Protein 2WCZ (pdb70)

Structure (mmCIF, N/CA/C/O backbone):
data_2WCZ
#
_entry.id   2WCZ
#
_cell.length_a   37.560
_cell.length_b   37.560
_cell.length_c   272.510
_cell.angle_alpha   90.00
_cell.angle_beta   90.00
_cell.angle_gamma   120.00
#
_symmetry.space_group_name_H-M   'P 32 2 1'
#
loop_
_entity.id
_entity.type
_entity.pdbx_description
1 polymer 'HOLLIDAY JUNCTION RESOLVASE'
2 non-polymer 'CHLORIDE ION'
3 water water
#
loop_
_atom_site.group_PDB
_atom_site.id
_atom_site.type_symbol
_atom_site.label_atom_id
_atom_site.label_alt_id
_atom_site.label_comp_id
_atom_site.label_asym_id
_atom_site.label_entity_id
_atom_site.label_seq_id
_atom_site.pdbx_PDB_ins_code
_atom_site.Cartn_x
_atom_site.Cartn_y
_atom_site.Cartn_z
_atom_site.occupancy
_atom_site.B_iso_or_equiv
_atom_site.auth_seq_id
_atom_site.auth_comp_id
_atom_site.auth_asym_id
_atom_site.auth_atom_id
_atom_site.pdbx_PDB_model_num
ATOM 1 N N . THR A 1 9 ? 6.063 -0.690 31.318 1.00 90.92 6 THR A N 1
ATOM 2 C CA . THR A 1 9 ? 6.445 -0.327 29.959 1.00 99.29 6 THR A CA 1
ATOM 3 C C . THR A 1 9 ? 5.251 0.235 29.189 1.00 90.97 6 THR A C 1
ATOM 4 O O . THR A 1 9 ? 5.417 1.064 28.294 1.00 80.78 6 THR A O 1
ATOM 8 N N . ARG A 1 10 ? 4.051 -0.225 29.532 1.00 69.27 7 ARG A N 1
ATOM 9 C CA . ARG A 1 10 ? 2.830 0.425 29.071 1.00 86.47 7 ARG A CA 1
ATOM 10 C C . ARG A 1 10 ? 2.885 1.890 29.470 1.00 77.67 7 ARG A C 1
ATOM 11 O O . ARG A 1 10 ? 2.546 2.781 28.693 1.00 56.68 7 ARG A O 1
ATOM 19 N N . PHE A 1 11 ? 3.328 2.131 30.697 1.00 83.68 8 PHE A N 1
ATOM 20 C CA . PHE A 1 11 ? 3.333 3.473 31.253 1.00 84.13 8 PHE A CA 1
ATOM 21 C C . PHE A 1 11 ? 4.402 4.360 30.622 1.00 59.22 8 PHE A C 1
ATOM 22 O O . PHE A 1 11 ? 4.183 5.551 30.439 1.00 40.48 8 PHE A O 1
ATOM 30 N N . GLU A 1 12 ? 5.551 3.788 30.278 1.00 52.92 9 GLU A N 1
ATOM 31 C CA . GLU A 1 12 ? 6.561 4.540 29.540 1.00 40.51 9 GLU A CA 1
ATOM 32 C C . GLU A 1 12 ? 5.984 5.042 28.210 1.00 49.24 9 GLU A C 1
ATOM 33 O O . GLU A 1 12 ? 6.285 6.148 27.776 1.00 38.57 9 GLU A O 1
ATOM 39 N N . ARG A 1 13 ? 5.141 4.238 27.568 1.00 48.96 10 ARG A N 1
ATOM 40 C CA . ARG A 1 13 ? 4.548 4.644 26.296 1.00 64.66 10 ARG A CA 1
ATOM 41 C C . ARG A 1 13 ? 3.567 5.805 26.480 1.00 47.33 10 ARG A C 1
ATOM 42 O O . ARG A 1 13 ? 3.512 6.714 25.646 1.00 42.14 10 ARG A O 1
ATOM 50 N N . ASP A 1 14 ? 2.792 5.777 27.562 1.00 47.70 11 ASP A N 1
ATOM 51 C CA . ASP A 1 14 ? 1.877 6.878 27.852 1.00 58.05 11 ASP A CA 1
ATOM 52 C C . ASP A 1 14 ? 2.633 8.179 28.087 1.00 54.75 11 ASP A C 1
ATOM 53 O O . ASP A 1 14 ? 2.173 9.254 27.710 1.00 40.90 11 ASP A O 1
ATOM 58 N N . LEU A 1 15 ? 3.781 8.089 28.743 1.00 44.43 12 LEU A N 1
ATOM 59 C CA . LEU A 1 15 ? 4.552 9.290 29.028 1.00 30.61 12 LEU A CA 1
ATOM 60 C C . LEU A 1 15 ? 5.098 9.859 27.719 1.00 31.72 12 LEU A C 1
ATOM 61 O O . LEU A 1 15 ? 5.169 11.076 27.558 1.00 33.56 12 LEU A O 1
ATOM 66 N N . LEU A 1 16 ? 5.456 8.987 26.773 1.00 32.70 13 LEU A N 1
ATOM 67 C CA . LEU A 1 16 ? 5.949 9.459 25.481 1.00 35.65 13 LEU A CA 1
ATOM 68 C C . LEU A 1 16 ? 4.899 10.340 24.819 1.00 42.38 13 LEU A C 1
ATOM 69 O O . LEU A 1 16 ? 5.212 11.387 24.264 1.00 33.28 13 LEU A O 1
ATOM 74 N N . VAL A 1 17 ? 3.645 9.909 24.864 1.00 44.01 14 VAL A N 1
ATOM 75 C CA . VAL A 1 17 ? 2.581 10.695 24.264 1.00 50.77 14 VAL A CA 1
ATOM 76 C C . VAL A 1 17 ? 2.501 12.082 24.903 1.00 36.70 14 VAL A C 1
ATOM 77 O O . VAL A 1 17 ? 2.367 13.078 24.190 1.00 38.61 14 VAL A O 1
ATOM 81 N N . GLU A 1 18 ? 2.597 12.141 26.233 1.00 34.36 15 GLU A N 1
ATOM 82 C CA . GLU A 1 18 ? 2.510 13.411 26.971 1.00 33.45 15 GLU A CA 1
ATOM 83 C C . GLU A 1 18 ? 3.694 14.323 26.657 1.00 37.34 15 GLU A C 1
ATOM 84 O O . GLU A 1 18 ? 3.554 15.544 26.606 1.00 36.59 15 GLU A O 1
ATOM 90 N N . LEU A 1 19 ? 4.864 13.723 26.472 1.00 34.95 16 LEU A N 1
ATOM 91 C CA . LEU A 1 19 ? 6.063 14.480 26.148 1.00 27.34 16 LEU A CA 1
ATOM 92 C C . LEU A 1 19 ? 5.957 15.087 24.751 1.00 35.18 16 LEU A C 1
ATOM 93 O O . LEU A 1 19 ? 6.252 16.262 24.564 1.00 32.82 16 LEU A O 1
ATOM 98 N N . TRP A 1 20 ? 5.534 14.288 23.774 1.00 32.55 17 TRP A N 1
ATOM 99 C CA . TRP A 1 20 ? 5.373 14.783 22.414 1.00 37.00 17 TRP A CA 1
ATOM 100 C C . TRP A 1 20 ? 4.331 15.894 22.383 1.00 37.65 17 TRP A C 1
ATOM 101 O O . TRP A 1 20 ? 4.490 16.877 21.670 1.00 38.37 17 TRP A O 1
ATOM 112 N N . LYS A 1 21 ? 3.279 15.761 23.181 1.00 37.81 18 LYS A N 1
ATOM 113 C CA . LYS A 1 21 ? 2.251 16.798 23.237 1.00 53.37 18 LYS A CA 1
ATOM 114 C C . LYS A 1 21 ? 2.801 18.102 23.817 1.00 50.64 18 LYS A C 1
ATOM 115 O O . LYS A 1 21 ? 2.344 19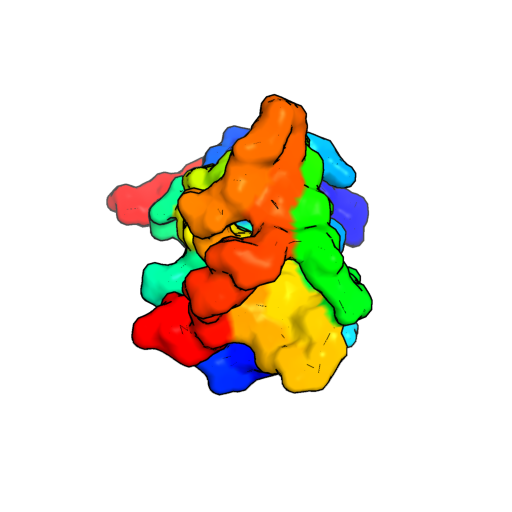.188 23.465 1.00 46.61 18 LYS A O 1
ATOM 121 N N . ALA A 1 22 ? 3.791 17.988 24.697 1.00 36.20 19 ALA A N 1
ATOM 122 C CA . ALA A 1 22 ? 4.380 19.147 25.367 1.00 37.77 19 ALA A CA 1
ATOM 123 C C . ALA A 1 22 ? 5.559 19.731 24.571 1.00 32.30 19 ALA A C 1
ATOM 124 O O . ALA A 1 22 ? 6.299 20.577 25.074 1.00 37.94 19 ALA A O 1
ATOM 126 N N . GLY A 1 23 ? 5.751 19.254 23.348 1.00 37.26 20 GLY A N 1
ATOM 127 C CA . GLY A 1 23 ? 6.760 19.813 22.469 1.00 42.77 20 GLY A CA 1
ATOM 128 C C . GLY A 1 23 ? 8.105 19.110 22.476 1.00 40.12 20 GLY A C 1
ATOM 129 O O . GLY A 1 23 ? 9.055 19.595 21.857 1.00 37.70 20 GLY A O 1
ATOM 130 N N . PHE A 1 24 ? 8.198 17.975 23.165 1.00 34.64 21 PHE A N 1
ATOM 131 C CA . PHE A 1 24 ? 9.441 17.204 23.189 1.00 34.79 21 PHE A CA 1
ATOM 132 C C . PHE A 1 24 ? 9.405 16.076 22.168 1.00 41.88 21 PHE A C 1
ATOM 133 O O . PHE A 1 24 ? 8.398 15.392 22.020 1.00 51.43 21 PHE A O 1
ATOM 141 N N . ALA A 1 25 ? 10.510 15.890 21.462 1.00 30.96 22 ALA A N 1
ATOM 142 C CA . ALA A 1 25 ? 10.757 14.632 20.773 1.00 31.40 22 ALA A CA 1
ATOM 143 C C . ALA A 1 25 ? 11.341 13.696 21.830 1.00 35.65 22 ALA A C 1
ATOM 144 O O . ALA A 1 25 ? 12.303 14.054 22.509 1.00 30.62 22 ALA A O 1
ATOM 146 N N . ALA A 1 26 ? 10.762 12.509 21.989 1.00 30.23 23 ALA A N 1
ATOM 147 C CA . ALA A 1 26 ? 11.160 11.621 23.086 1.00 26.15 23 ALA A CA 1
ATOM 148 C C . ALA A 1 26 ? 11.228 10.179 22.594 1.00 30.77 23 ALA A C 1
ATOM 149 O O . ALA A 1 26 ? 10.482 9.785 21.688 1.00 31.73 23 ALA A O 1
ATOM 151 N N . ILE A 1 27 ? 12.140 9.410 23.175 1.00 24.50 24 ILE A N 1
ATOM 152 C CA . ILE A 1 27 ? 12.276 7.993 22.859 1.00 27.69 24 ILE A CA 1
ATOM 153 C C . ILE A 1 27 ? 12.379 7.182 24.139 1.00 27.75 24 ILE A C 1
ATOM 154 O O . ILE A 1 27 ? 12.879 7.674 25.148 1.00 27.41 24 ILE A O 1
ATOM 159 N N . ARG A 1 28 ? 11.883 5.953 24.097 1.00 24.01 25 ARG A N 1
ATOM 160 C CA . ARG A 1 28 ? 12.140 5.000 25.175 1.00 22.84 25 ARG A CA 1
ATOM 161 C C . ARG A 1 28 ? 13.477 4.333 24.921 1.00 30.09 25 ARG A C 1
ATOM 162 O O . ARG A 1 28 ? 13.842 4.073 23.770 1.00 30.40 25 ARG A O 1
ATOM 170 N N . VAL A 1 29 ? 14.194 4.039 25.997 1.00 24.94 26 VAL A N 1
ATOM 171 C CA . VAL A 1 29 ? 15.521 3.451 25.917 1.00 24.09 26 VAL A CA 1
ATOM 172 C C . VAL A 1 29 ? 15.419 1.947 25.895 1.00 32.36 26 VAL A C 1
ATOM 173 O O . VAL A 1 29 ? 14.829 1.334 26.785 1.00 32.99 26 VAL A O 1
ATOM 177 N N . ALA A 1 30 ? 15.993 1.344 24.857 1.00 31.35 27 ALA A N 1
ATOM 178 C CA . ALA A 1 30 ? 15.982 -0.089 24.726 1.00 32.25 27 ALA A CA 1
ATOM 179 C C . ALA A 1 30 ? 16.999 -0.640 25.689 1.00 49.77 27 ALA A C 1
ATOM 180 O O . ALA A 1 30 ? 18.140 -0.167 25.745 1.00 42.87 27 ALA A O 1
ATOM 182 N N . GLY A 1 31 ? 16.555 -1.613 26.476 1.00 58.47 28 GLY A N 1
ATOM 183 C CA . GLY A 1 31 ? 17.409 -2.309 27.413 1.00 81.99 28 GLY A CA 1
ATOM 184 C C . GLY A 1 31 ? 18.055 -1.425 28.465 1.00 91.05 28 GLY A C 1
ATOM 185 O O . GLY A 1 31 ? 19.253 -1.545 28.713 1.00 99.68 28 GLY A O 1
ATOM 186 N N . SER A 1 32 ? 17.275 -0.548 29.095 1.00 85.56 29 SER A N 1
ATOM 187 C CA . SER A 1 32 ? 17.831 0.352 30.108 1.00 87.40 29 SER A CA 1
ATOM 188 C C . SER A 1 32 ? 18.622 -0.475 31.112 1.00 99.36 29 SER A C 1
ATOM 189 O O . SER A 1 32 ? 19.854 -0.453 31.124 1.00 99.64 29 SER A O 1
ATOM 192 N N . GLY A 1 33 ? 17.898 -1.213 31.947 1.00 109.55 30 GLY A N 1
ATOM 193 C CA . GLY A 1 33 ? 18.510 -2.036 32.974 1.00 112.77 30 GLY A CA 1
ATOM 194 C C . GLY A 1 33 ? 19.306 -3.203 32.420 1.00 110.70 30 GLY A C 1
ATOM 195 O O . GLY A 1 33 ? 20.089 -3.821 33.140 1.00 112.62 30 GLY A O 1
ATOM 196 N N . VAL A 1 34 ? 19.118 -3.505 31.139 1.00 111.56 31 VAL A N 1
ATOM 197 C CA . VAL A 1 34 ? 19.738 -4.683 30.539 1.00 115.56 31 VAL A CA 1
ATOM 198 C C . VAL A 1 34 ? 21.068 -4.361 29.848 1.00 112.81 31 VAL A C 1
ATOM 199 O O . VAL A 1 34 ? 21.526 -5.119 28.993 1.00 123.58 31 VAL A O 1
ATOM 203 N N . SER A 1 35 ? 21.701 -3.255 30.232 1.00 96.06 32 SER A N 1
ATOM 204 C CA . SER A 1 35 ? 22.915 -2.806 29.549 1.00 87.33 32 SER A CA 1
ATOM 205 C C . SER A 1 35 ? 24.036 -2.384 30.500 1.00 85.35 32 SER A C 1
ATOM 206 O O . SER A 1 35 ? 23.789 -2.087 31.666 1.00 66.73 32 SER A O 1
ATOM 209 N N . PRO A 1 36 ? 25.277 -2.344 29.986 1.00 117.70 33 PRO A N 1
ATOM 210 C CA . PRO A 1 36 ? 26.483 -2.028 30.761 1.00 132.70 33 PRO A CA 1
ATOM 211 C C . PRO A 1 36 ? 26.614 -0.542 31.073 1.00 121.95 33 PRO A C 1
ATOM 212 O O . PRO A 1 36 ? 27.311 -0.173 32.018 1.00 137.66 33 PRO A O 1
ATOM 216 N N . PHE A 1 37 ? 25.955 0.295 30.278 1.00 80.92 34 PHE A N 1
ATOM 217 C CA . PHE A 1 37 ? 26.118 1.738 30.380 1.00 68.01 34 PHE A CA 1
ATOM 218 C C . PHE A 1 37 ? 25.007 2.375 31.214 1.00 61.09 34 PHE A C 1
ATOM 219 O O . PHE A 1 37 ? 23.895 1.846 31.281 1.00 52.84 34 PHE A O 1
ATOM 227 N N . PRO A 1 38 ? 25.302 3.519 31.856 1.00 62.23 35 PRO A N 1
ATOM 228 C CA . PRO A 1 38 ? 24.216 4.241 32.525 1.00 53.97 35 PRO A CA 1
ATOM 229 C C . PRO A 1 38 ? 23.073 4.487 31.539 1.00 57.94 35 PRO A C 1
ATOM 230 O O . PRO A 1 38 ? 23.331 4.846 30.389 1.00 55.15 35 PRO A O 1
ATOM 234 N N . CYS A 1 39 ? 21.837 4.279 31.987 1.00 60.70 36 CYS A N 1
ATOM 235 C CA . CYS A 1 39 ? 20.664 4.320 31.117 1.00 64.43 36 CYS A CA 1
ATOM 236 C C . CYS A 1 39 ? 19.486 4.933 31.853 1.00 49.28 36 CYS A C 1
ATOM 237 O O . CYS A 1 39 ? 19.195 4.532 32.980 1.00 61.10 36 CYS A O 1
ATOM 240 N N . PRO A 1 40 ? 18.796 5.906 31.232 1.00 29.22 37 PRO A N 1
ATOM 241 C CA . PRO A 1 40 ? 17.484 6.212 31.798 1.00 23.33 37 PRO A CA 1
ATOM 242 C C . PRO A 1 40 ? 16.404 5.399 31.092 1.00 24.76 37 PRO A C 1
ATOM 243 O O . PRO A 1 40 ? 16.710 4.511 30.292 1.00 26.31 37 PRO A O 1
ATOM 247 N N . ASP A 1 41 ? 15.142 5.683 31.391 1.00 20.47 38 ASP A N 1
ATOM 248 C CA . ASP A 1 41 ? 14.043 4.981 30.740 1.00 19.74 38 ASP A CA 1
ATOM 249 C C . ASP A 1 41 ? 13.611 5.711 29.481 1.00 24.35 38 ASP A C 1
ATOM 250 O O . ASP A 1 41 ? 13.272 5.086 28.481 1.00 25.13 38 ASP A O 1
ATOM 255 N N . ILE A 1 42 ? 13.634 7.039 29.543 1.00 21.27 39 ILE A N 1
ATOM 256 C CA . ILE A 1 42 ? 13.244 7.883 28.415 1.00 21.90 39 ILE A CA 1
ATOM 257 C C . ILE A 1 42 ? 14.274 9.000 28.264 1.00 24.07 39 ILE A C 1
ATOM 258 O O . ILE A 1 42 ? 14.790 9.524 29.244 1.00 21.42 39 ILE A O 1
ATOM 263 N N . VAL A 1 43 ? 14.585 9.355 27.027 1.00 19.29 40 VAL A N 1
ATOM 264 C CA . VAL A 1 43 ? 15.377 10.542 26.765 1.00 19.84 40 VAL A CA 1
ATOM 265 C C . VAL A 1 43 ? 14.529 11.446 25.876 1.00 25.30 40 VAL A C 1
ATOM 266 O O . VAL A 1 43 ? 13.860 10.972 24.951 1.00 24.70 40 VAL A O 1
ATOM 270 N N . ALA A 1 44 ? 14.539 12.741 26.164 1.00 21.28 41 ALA A N 1
ATOM 271 C CA . ALA A 1 44 ? 13.709 13.680 25.433 1.00 24.24 41 ALA A CA 1
ATOM 272 C C . ALA A 1 44 ? 14.448 14.993 25.198 1.00 22.31 41 ALA A C 1
ATOM 273 O O . ALA A 1 44 ? 15.366 15.328 25.930 1.00 23.74 41 ALA A O 1
ATOM 275 N N . GLY A 1 45 ? 14.041 15.733 24.174 1.00 24.36 42 GLY A N 1
ATOM 276 C CA . GLY A 1 45 ? 14.636 17.027 23.894 1.00 23.19 42 GLY A CA 1
ATOM 277 C C . GLY A 1 45 ? 13.674 17.879 23.082 1.00 24.52 42 GLY A C 1
ATOM 278 O O . GLY A 1 45 ? 12.847 17.344 22.338 1.00 28.04 42 GLY A O 1
ATOM 279 N N . ASN A 1 46 ? 13.751 19.197 23.248 1.00 26.04 43 ASN A N 1
ATOM 280 C CA . ASN A 1 46 ? 12.928 20.108 22.448 1.00 29.45 43 ASN A CA 1
ATOM 281 C C . ASN A 1 46 ? 13.781 21.198 21.792 1.00 38.21 43 ASN A C 1
ATOM 282 O O . ASN A 1 46 ? 13.263 22.228 21.361 1.00 37.65 43 ASN A O 1
ATOM 287 N N . GLY A 1 47 ? 15.090 20.963 21.720 1.00 32.79 44 GLY A N 1
ATOM 288 C CA . GLY A 1 47 ? 16.008 21.895 21.084 1.00 37.93 44 GLY A CA 1
ATOM 289 C C . GLY A 1 47 ? 16.722 22.786 22.079 1.00 44.89 44 GLY A C 1
ATOM 290 O O . GLY A 1 47 ? 17.777 23.346 21.782 1.00 43.19 44 GLY A O 1
ATOM 291 N N . ARG A 1 48 ? 16.151 22.909 23.272 1.00 30.78 45 ARG A N 1
ATOM 292 C CA . ARG A 1 48 ? 16.701 23.786 24.293 1.00 33.52 45 ARG A CA 1
ATOM 293 C C . ARG A 1 48 ? 16.923 23.034 25.586 1.00 36.00 45 ARG A C 1
ATOM 294 O O . ARG A 1 48 ? 17.968 23.159 26.220 1.00 39.98 45 ARG A O 1
ATOM 302 N N . THR A 1 49 ? 15.902 22.284 25.985 1.00 29.25 46 THR A N 1
ATOM 303 C CA . THR A 1 49 ? 15.937 21.480 27.185 1.00 25.52 46 THR A CA 1
ATOM 304 C C . THR A 1 49 ? 16.062 20.012 26.802 1.00 28.19 46 THR A C 1
ATOM 305 O O . THR A 1 49 ? 15.349 19.550 25.911 1.00 24.83 46 THR A O 1
ATOM 309 N N . TYR A 1 50 ? 16.957 19.285 27.473 1.00 22.16 47 TYR A N 1
ATOM 310 C CA . TYR A 1 50 ? 17.120 17.852 27.230 1.00 21.02 47 TYR A CA 1
ATOM 311 C C . TYR A 1 50 ? 16.885 17.127 28.546 1.00 19.63 47 TYR A C 1
ATOM 312 O O . TYR A 1 50 ? 17.319 17.607 29.599 1.00 22.12 47 TYR A O 1
ATOM 321 N N . LEU A 1 51 ? 16.186 15.995 28.499 1.00 19.81 48 LEU A N 1
ATOM 322 C CA . LEU A 1 51 ? 15.766 15.300 29.709 1.00 20.84 48 LEU A CA 1
ATOM 323 C C . LEU A 1 51 ? 16.237 13.859 29.700 1.00 20.80 48 LEU A C 1
ATOM 324 O O . LEU A 1 51 ? 16.185 13.189 28.662 1.00 22.08 48 LEU A O 1
ATOM 329 N N . ALA A 1 52 ? 16.698 13.395 30.861 1.00 16.01 49 ALA A N 1
ATOM 330 C CA . ALA A 1 52 ? 16.976 11.978 31.107 1.00 18.22 49 ALA A CA 1
ATOM 331 C C . ALA A 1 52 ? 16.036 11.581 32.225 1.00 20.87 49 ALA A C 1
ATOM 332 O O . ALA A 1 52 ? 16.116 12.128 33.323 1.00 20.03 49 ALA A O 1
ATOM 334 N N . ILE A 1 53 ? 15.123 10.661 31.942 1.00 17.09 50 ILE A N 1
ATOM 335 C CA . ILE A 1 53 ? 13.988 10.444 32.838 1.00 17.42 50 ILE A CA 1
ATOM 336 C C . ILE A 1 53 ? 13.934 8.995 33.299 1.00 22.05 50 ILE A C 1
ATOM 337 O O . ILE A 1 53 ? 13.941 8.076 32.478 1.00 20.54 50 ILE A O 1
ATOM 342 N N . GLU A 1 54 ? 13.894 8.791 34.613 1.00 18.22 51 GLU A N 1
ATOM 343 C CA . GLU A 1 54 ? 13.559 7.494 35.187 1.00 20.70 51 GLU A CA 1
ATOM 344 C C . GLU A 1 54 ? 12.053 7.503 35.410 1.00 20.91 51 GLU A C 1
ATOM 345 O O . GLU A 1 54 ? 11.530 8.443 35.991 1.00 23.18 51 GLU A O 1
ATOM 351 N N . VAL A 1 55 ? 11.364 6.469 34.938 1.00 20.49 52 VAL A N 1
ATOM 352 C CA . VAL A 1 55 ? 9.909 6.482 34.872 1.00 20.20 52 VAL A CA 1
ATOM 353 C C . VAL A 1 55 ? 9.353 5.469 35.857 1.00 26.17 52 VAL A C 1
ATOM 354 O O . VAL A 1 55 ? 9.719 4.290 35.813 1.00 25.63 52 VAL A O 1
ATOM 358 N N . LYS A 1 56 ? 8.465 5.925 36.745 1.00 20.74 53 LYS A N 1
ATOM 359 C CA . LYS A 1 56 ? 7.930 5.078 37.809 1.00 21.20 53 LYS A CA 1
ATOM 360 C C . LYS A 1 56 ? 6.418 5.207 37.900 1.00 24.17 53 LYS A C 1
ATOM 361 O O . LYS A 1 56 ? 5.876 6.302 37.762 1.00 22.45 53 LYS A O 1
ATOM 367 N N A MET A 1 57 ? 5.728 4.085 38.075 0.68 23.66 54 MET A N 1
ATOM 368 N N B MET A 1 57 ? 5.764 4.076 38.140 0.32 24.18 54 MET A N 1
ATOM 369 C CA A MET A 1 57 ? 4.300 4.100 38.378 0.68 25.64 54 MET A CA 1
ATOM 370 C CA B MET A 1 57 ? 4.330 4.012 38.375 0.32 25.92 54 MET A CA 1
ATOM 371 C C A MET A 1 57 ? 4.081 3.355 39.682 0.68 27.40 54 MET A C 1
ATOM 372 C C B MET A 1 57 ? 4.091 3.330 39.709 0.32 27.53 54 MET A C 1
ATOM 373 O O A MET A 1 57 ? 4.583 2.244 39.853 0.68 30.37 54 MET A O 1
ATOM 374 O O B MET A 1 57 ? 4.576 2.221 39.926 0.32 30.48 54 MET A O 1
ATOM 383 N N . ARG A 1 58 ? 3.341 3.970 40.597 1.00 24.36 55 ARG A N 1
ATOM 384 C CA . ARG A 1 58 ? 3.026 3.362 41.881 1.00 26.04 55 ARG A CA 1
ATOM 385 C C . ARG A 1 58 ? 1.546 3.566 42.184 1.00 25.54 55 ARG A C 1
ATOM 386 O O . ARG A 1 58 ? 0.950 4.538 41.724 1.00 26.25 55 ARG A O 1
ATOM 394 N N . LYS A 1 59 ? 0.951 2.652 42.950 1.00 24.33 56 LYS A N 1
ATOM 395 C CA . LYS A 1 59 ? -0.434 2.802 43.382 1.00 25.21 56 LYS A CA 1
ATOM 396 C C . LYS A 1 59 ? -0.571 3.816 44.513 1.00 29.20 56 LYS A C 1
ATOM 397 O O . LYS A 1 59 ? -1.640 4.400 44.715 1.00 30.90 56 LYS A O 1
ATOM 403 N N . GLU A 1 60 ? 0.501 4.006 45.274 1.00 25.21 57 GLU A N 1
ATOM 404 C CA . GLU A 1 60 ? 0.481 4.976 46.371 1.00 27.50 57 GLU A CA 1
ATOM 405 C C . GLU A 1 60 ? 1.898 5.367 46.761 1.00 27.45 57 GLU A C 1
ATOM 406 O O . GLU A 1 60 ? 2.864 4.675 46.428 1.00 28.41 57 GLU A O 1
ATOM 412 N N . LEU A 1 61 ? 2.022 6.487 47.464 1.00 25.10 58 LEU A N 1
ATOM 413 C CA . LEU A 1 61 ? 3.297 6.899 48.033 1.00 26.42 58 LEU A CA 1
ATOM 414 C C . LEU A 1 61 ? 3.643 6.011 49.228 1.00 30.50 58 LEU A C 1
ATOM 415 O O . LEU A 1 61 ? 2.754 5.416 49.846 1.00 30.71 58 LEU A O 1
ATOM 420 N N . PRO A 1 62 ? 4.935 5.934 49.574 1.00 27.77 59 PRO A N 1
ATOM 421 C CA . PRO A 1 62 ? 6.037 6.651 48.925 1.00 26.22 59 PRO A CA 1
ATOM 422 C C . PRO A 1 62 ? 6.629 5.867 47.763 1.00 23.96 59 PRO A C 1
ATOM 423 O O . PRO A 1 62 ? 6.418 4.648 47.661 1.00 26.18 59 PRO A O 1
ATOM 427 N N . LEU A 1 63 ? 7.349 6.572 46.902 1.00 22.14 60 LEU A N 1
ATOM 428 C CA . LEU A 1 63 ? 8.246 5.933 45.932 1.00 23.02 60 LEU A CA 1
ATOM 429 C C . LEU A 1 63 ? 9.629 5.839 46.554 1.00 24.76 60 LEU A C 1
ATOM 430 O O . LEU A 1 63 ? 10.154 6.835 47.041 1.00 24.18 60 LEU A O 1
ATOM 435 N N . TYR A 1 64 ? 10.194 4.634 46.585 1.00 22.20 61 TYR A N 1
ATOM 436 C CA . TYR A 1 64 ? 11.593 4.442 46.970 1.00 22.40 61 TYR A CA 1
ATOM 437 C C . TYR A 1 64 ? 12.461 4.266 45.725 1.00 24.84 61 TYR A C 1
ATOM 438 O O . TYR A 1 64 ? 12.069 3.570 44.782 1.00 25.13 61 TYR A O 1
ATOM 447 N N . LEU A 1 65 ? 13.645 4.876 45.725 1.00 22.92 62 LEU A N 1
ATOM 448 C CA . LEU A 1 65 ? 14.619 4.676 44.650 1.00 20.84 62 LEU A CA 1
ATOM 449 C C . LEU A 1 65 ? 15.966 4.358 45.266 1.00 27.48 62 LEU A C 1
ATOM 450 O O . LEU A 1 65 ? 16.352 4.970 46.254 1.00 25.49 62 LEU A O 1
ATOM 455 N N . SER A 1 66 ? 16.698 3.404 44.705 1.00 18.50 63 SER A N 1
ATOM 456 C CA . SER A 1 66 ? 17.994 3.088 45.287 1.00 19.87 63 SER A CA 1
ATOM 457 C C . SER A 1 66 ? 19.014 4.186 44.987 1.00 21.27 63 SER A C 1
ATOM 458 O O . SER A 1 66 ? 18.899 4.913 43.999 1.00 22.71 63 SER A O 1
ATOM 461 N N . ALA A 1 67 ? 20.030 4.289 45.840 1.00 22.26 64 ALA A N 1
ATOM 462 C CA . ALA A 1 67 ? 21.154 5.174 45.560 1.00 22.66 64 ALA A CA 1
ATOM 463 C C . ALA A 1 67 ? 21.760 4.823 44.202 1.00 23.82 64 ALA A C 1
ATOM 464 O O . ALA A 1 67 ? 22.091 5.701 43.407 1.00 22.68 64 ALA A O 1
ATOM 466 N N . ASP A 1 68 ? 21.924 3.534 43.928 1.00 23.26 65 ASP A N 1
ATOM 467 C CA . ASP A 1 68 ? 22.537 3.147 42.655 1.00 25.60 65 ASP A CA 1
ATOM 468 C C . ASP A 1 68 ? 21.753 3.657 41.438 1.00 24.66 65 ASP A C 1
ATOM 469 O O . ASP A 1 68 ? 22.340 4.147 40.464 1.00 22.09 65 ASP A O 1
ATOM 474 N N . GLU A 1 69 ? 20.428 3.560 41.463 1.00 19.98 66 GLU A N 1
ATOM 475 C CA A GLU A 1 69 ? 19.677 3.951 40.279 0.46 20.88 66 GLU A CA 1
ATOM 476 C CA B GLU A 1 69 ? 19.622 3.966 40.310 0.54 22.07 66 GLU A CA 1
ATOM 477 C C . GLU A 1 69 ? 19.729 5.470 40.104 1.00 22.04 66 GLU A C 1
ATOM 478 O O . GLU A 1 69 ? 19.825 5.951 38.988 1.00 20.52 66 GLU A O 1
ATOM 489 N N . VAL A 1 70 ? 19.703 6.223 41.199 1.00 18.62 67 VAL A N 1
ATOM 490 C CA . VAL A 1 70 ? 19.817 7.684 41.078 1.00 20.13 67 VAL A CA 1
ATOM 491 C C . VAL A 1 70 ? 21.230 8.090 40.620 1.00 21.90 67 VAL A C 1
ATOM 492 O O . VAL A 1 70 ? 21.383 8.969 39.767 1.00 20.75 67 VAL A O 1
ATOM 496 N N . GLU A 1 71 ? 22.264 7.434 41.152 1.00 20.55 68 GLU A N 1
ATOM 497 C CA . GLU A 1 71 ? 23.635 7.700 40.714 1.00 20.89 68 GLU A CA 1
ATOM 498 C C . GLU A 1 71 ? 23.776 7.429 39.222 1.00 25.24 68 GLU A C 1
ATOM 499 O O . GLU A 1 71 ? 24.405 8.197 38.503 1.00 21.83 68 GLU A O 1
ATOM 505 N N . GLN A 1 72 ? 23.184 6.337 38.754 1.00 21.53 69 GLN A N 1
ATOM 506 C CA . GLN A 1 72 ? 23.288 5.987 37.332 1.00 23.07 69 GLN A CA 1
ATOM 507 C C . GLN A 1 72 ? 22.629 7.057 36.464 1.00 24.48 69 GLN A C 1
ATOM 508 O O . GLN A 1 72 ? 23.156 7.450 35.408 1.00 22.14 69 GLN A O 1
ATOM 514 N N . LEU A 1 73 ? 21.469 7.522 36.914 1.00 20.85 70 LEU A N 1
ATOM 515 C CA . LEU A 1 73 ? 20.695 8.504 36.177 1.00 20.62 70 LEU A CA 1
ATOM 516 C C . LEU A 1 73 ? 21.488 9.807 36.094 1.00 22.12 70 LEU A C 1
ATOM 517 O O . LEU A 1 73 ? 21.564 10.436 35.051 1.00 20.75 70 LEU A O 1
ATOM 522 N N . VAL A 1 74 ? 22.062 10.216 37.209 1.00 18.57 71 VAL A N 1
ATOM 523 C CA . VAL A 1 74 ? 22.794 11.477 37.272 1.00 19.63 71 VAL A CA 1
ATOM 524 C C . VAL A 1 74 ? 24.040 11.394 36.385 1.00 22.26 71 VAL A C 1
ATOM 525 O O . VAL A 1 74 ? 24.395 12.346 35.685 1.00 21.52 71 VAL A O 1
ATOM 529 N N . THR A 1 75 ? 24.701 10.243 36.414 1.00 20.34 72 THR A N 1
ATOM 530 C CA . THR A 1 75 ? 25.904 10.051 35.612 1.00 21.30 72 THR A CA 1
ATOM 531 C C . THR A 1 75 ? 25.556 10.081 34.124 1.00 20.05 72 THR A C 1
ATOM 532 O O . THR A 1 75 ? 26.258 10.709 33.328 1.00 23.15 72 THR A O 1
ATOM 536 N N . PHE A 1 76 ? 24.480 9.409 33.728 1.00 18.16 73 PHE A N 1
ATOM 537 C CA . PHE A 1 76 ? 24.068 9.454 32.320 1.00 18.97 73 PHE A CA 1
ATOM 538 C C . PHE A 1 76 ? 23.740 10.882 31.902 1.00 21.42 73 PHE A C 1
ATOM 539 O O . PHE A 1 76 ? 24.180 11.345 30.856 1.00 21.80 73 PHE A O 1
ATOM 547 N N . ALA A 1 77 ? 22.950 11.571 32.722 1.00 20.28 74 ALA A N 1
ATOM 548 C CA . ALA A 1 77 ? 22.540 12.943 32.409 1.00 19.38 74 ALA A CA 1
ATOM 549 C C . ALA A 1 77 ? 23.762 13.858 32.225 1.00 19.65 74 ALA A C 1
ATOM 550 O O . ALA A 1 77 ? 23.813 14.670 31.295 1.00 22.14 74 ALA A O 1
ATOM 552 N N . ARG A 1 78 ? 24.750 13.715 33.102 1.00 20.24 75 ARG A N 1
ATOM 553 C CA . ARG A 1 78 ? 25.945 14.538 33.023 1.00 20.71 75 ARG A CA 1
ATOM 554 C C . ARG A 1 78 ? 26.675 14.251 31.697 1.00 24.21 75 ARG A C 1
ATOM 555 O O . ARG A 1 78 ? 27.078 15.166 30.969 1.00 25.12 75 ARG A O 1
ATOM 563 N N . GLY A 1 79 ? 26.823 12.974 31.364 1.00 22.84 76 GLY A N 1
ATOM 564 C CA . GLY A 1 79 ? 27.555 12.595 30.159 1.00 24.04 76 GLY A CA 1
ATOM 565 C C . GLY A 1 79 ? 26.851 13.004 28.871 1.00 26.70 76 GLY A C 1
ATOM 566 O O . GLY A 1 79 ? 27.488 13.436 27.908 1.00 25.51 76 GLY A O 1
ATOM 567 N N . PHE A 1 80 ? 25.532 12.866 28.855 1.00 21.43 77 PHE A N 1
ATOM 568 C CA . PHE A 1 80 ? 24.722 13.166 27.681 1.00 21.38 77 PHE A CA 1
ATOM 569 C C . PHE A 1 80 ? 24.535 14.661 27.483 1.00 24.44 77 PHE A C 1
ATOM 570 O O . PHE A 1 80 ? 24.490 15.137 26.350 1.00 24.30 77 PHE A O 1
ATOM 578 N N . GLY A 1 81 ? 24.424 15.393 28.591 1.00 21.21 78 GLY A N 1
ATOM 579 C CA . GLY A 1 81 ? 24.036 16.792 28.569 1.00 25.75 78 GLY A CA 1
ATOM 580 C C . GLY A 1 81 ? 22.522 16.914 28.668 1.00 26.90 78 GLY A C 1
ATOM 581 O O . GLY A 1 81 ? 21.863 17.443 27.778 1.00 24.78 78 GLY A O 1
ATOM 582 N N . ALA A 1 82 ? 21.966 16.407 29.759 1.00 24.51 79 ALA A N 1
ATOM 583 C CA . ALA A 1 82 ? 20.525 16.454 29.973 1.00 20.00 79 ALA A CA 1
ATOM 584 C C . ALA A 1 82 ? 20.269 16.718 31.445 1.00 22.92 79 ALA A C 1
ATOM 585 O O . ALA A 1 82 ? 21.171 16.571 32.277 1.00 20.51 79 ALA A O 1
ATOM 587 N N . GLU A 1 83 ? 19.045 17.141 31.748 1.00 20.81 80 GLU A N 1
ATOM 588 C CA . GLU A 1 83 ? 18.595 17.299 33.136 1.00 20.18 80 GLU A CA 1
ATOM 589 C C . GLU A 1 83 ? 18.009 15.990 33.630 1.00 20.56 80 GLU A C 1
ATOM 590 O O . GLU A 1 83 ? 17.183 15.391 32.949 1.00 20.19 80 GLU A O 1
ATOM 596 N N . ALA A 1 84 ? 18.432 15.553 34.817 1.00 18.25 81 ALA A N 1
ATOM 597 C CA . ALA A 1 84 ? 17.946 14.289 35.374 1.00 17.02 81 ALA A CA 1
ATOM 598 C C . ALA A 1 84 ? 16.641 14.483 36.122 1.00 19.08 81 ALA A C 1
ATOM 599 O O . ALA A 1 84 ? 16.565 15.316 37.034 1.00 19.58 81 ALA A O 1
ATOM 601 N N . TYR A 1 85 ? 15.645 13.670 35.767 1.00 17.93 82 TYR A N 1
ATOM 602 C CA . TYR A 1 85 ? 14.306 13.731 36.365 1.00 15.31 82 TYR A CA 1
ATOM 603 C C . TYR A 1 85 ? 13.778 12.339 36.688 1.00 16.60 82 TYR A C 1
ATOM 604 O O . TYR A 1 85 ? 14.078 11.362 35.986 1.00 19.05 82 TYR A O 1
ATOM 613 N N . VAL A 1 86 ? 12.967 12.257 37.743 1.00 17.77 83 VAL A N 1
ATOM 614 C CA . VAL A 1 86 ? 12.132 11.097 37.973 1.00 18.85 83 VAL A CA 1
ATOM 615 C C . VAL A 1 86 ? 10.698 11.515 37.643 1.00 18.95 83 VAL A C 1
ATOM 616 O O . VAL A 1 86 ? 10.203 12.534 38.153 1.00 20.08 83 VAL A O 1
ATOM 620 N N . ALA A 1 87 ? 10.037 10.737 36.796 1.00 18.13 84 ALA A N 1
ATOM 621 C CA . ALA A 1 87 ? 8.633 10.960 36.484 1.00 19.49 84 ALA A CA 1
ATOM 622 C C . ALA A 1 87 ? 7.827 9.914 37.235 1.00 20.87 84 ALA A C 1
ATOM 623 O O . ALA A 1 87 ? 8.098 8.709 37.128 1.00 21.84 84 ALA A O 1
ATOM 625 N N . LEU A 1 88 ? 6.849 10.355 38.019 1.00 19.23 85 LEU A N 1
ATOM 626 C CA . LEU A 1 88 ? 6.082 9.437 38.850 1.00 18.60 85 LEU A CA 1
ATOM 627 C C . LEU A 1 88 ? 4.607 9.599 38.547 1.00 20.62 85 LEU A C 1
ATOM 628 O O . LEU A 1 88 ? 4.084 10.714 38.561 1.00 20.22 85 LEU A O 1
ATOM 633 N N . LYS A 1 89 ? 3.952 8.477 38.271 1.00 21.38 86 LYS A N 1
ATOM 634 C CA . LYS A 1 89 ? 2.516 8.451 38.005 1.00 22.60 86 LYS A CA 1
ATOM 635 C C . LYS A 1 89 ? 1.794 7.698 39.119 1.00 25.27 86 LYS A C 1
ATOM 636 O O . LYS A 1 89 ? 2.108 6.526 39.412 1.00 22.91 86 LYS A O 1
ATOM 642 N N . LEU A 1 90 ? 0.827 8.364 39.739 1.00 21.52 87 LEU A N 1
ATOM 643 C CA . LEU A 1 90 ? -0.060 7.717 40.710 1.00 21.51 87 LEU A CA 1
ATOM 644 C C . LEU A 1 90 ? -1.448 7.616 40.082 1.00 26.24 87 LEU A C 1
ATOM 645 O O . LEU A 1 90 ? -1.739 8.311 39.104 1.00 23.43 87 LEU A O 1
ATOM 650 N N . PRO A 1 91 ? -2.312 6.739 40.621 1.00 28.65 88 PRO A N 1
ATOM 651 C CA . PRO A 1 91 ? -3.645 6.614 40.020 1.00 30.02 88 PRO A CA 1
ATOM 652 C C . PRO A 1 91 ? -4.443 7.919 40.154 1.00 27.88 88 PRO A C 1
ATOM 653 O O . PRO A 1 91 ? -4.378 8.582 41.194 1.00 27.21 88 PRO A O 1
ATOM 657 N N . ARG A 1 92 ? -5.163 8.276 39.094 1.00 27.39 89 ARG A N 1
ATOM 658 C CA . ARG A 1 92 ? -5.977 9.486 39.066 1.00 29.41 89 ARG A CA 1
ATOM 659 C C . ARG A 1 92 ? -5.141 10.756 39.207 1.00 26.49 89 ARG A C 1
ATOM 660 O O . ARG A 1 92 ? -5.673 11.810 39.537 1.00 28.66 89 ARG A O 1
ATOM 668 N N . LYS A 1 93 ? -3.842 10.650 38.947 1.00 23.10 90 LYS A N 1
ATOM 669 C CA . LYS A 1 93 ? -2.965 11.823 38.937 1.00 23.24 90 LYS A CA 1
ATOM 670 C C . LYS A 1 93 ? -2.213 11.951 37.622 1.00 21.23 90 LYS A C 1
ATOM 671 O O . LYS A 1 93 ? -1.730 10.959 37.067 1.00 22.53 90 LYS A O 1
ATOM 677 N N . LYS A 1 94 ? -2.071 13.179 37.136 1.00 21.10 91 LYS A N 1
ATOM 678 C CA . LYS A 1 94 ? -1.189 13.428 36.001 1.00 21.97 91 LYS A CA 1
ATOM 679 C C . LYS A 1 94 ? 0.253 13.057 36.356 1.00 19.41 91 LYS A C 1
ATOM 680 O O . LYS A 1 94 ? 0.625 13.001 37.530 1.00 20.34 91 LYS A O 1
ATOM 686 N N . TRP A 1 95 ? 1.079 12.834 35.334 1.00 19.65 92 TRP A N 1
ATOM 687 C CA . TRP A 1 95 ? 2.508 12.622 35.547 1.00 20.76 92 TRP A CA 1
ATOM 688 C C . TRP A 1 95 ? 3.110 13.803 36.290 1.00 20.83 92 TRP A C 1
ATOM 689 O O . TRP A 1 95 ? 2.811 14.954 35.966 1.00 21.91 92 TRP A O 1
ATOM 700 N N . ARG A 1 96 ? 3.944 13.524 37.286 1.00 19.72 93 ARG A N 1
ATOM 701 C CA A ARG A 1 96 ? 4.640 14.588 38.019 0.55 18.24 93 ARG A CA 1
ATOM 702 C CA B ARG A 1 96 ? 4.651 14.586 38.006 0.45 19.10 93 ARG A CA 1
ATOM 703 C C . ARG A 1 96 ? 6.145 14.359 37.887 1.00 18.65 93 ARG A C 1
ATOM 704 O O . ARG A 1 96 ? 6.616 13.222 37.960 1.00 19.64 93 ARG A O 1
ATOM 719 N N . PHE A 1 97 ? 6.888 15.449 37.705 1.00 18.76 94 PHE A N 1
ATOM 720 C CA . PHE A 1 97 ? 8.308 15.379 37.373 1.00 18.64 94 PHE A CA 1
ATOM 721 C C . PHE A 1 97 ? 9.144 15.965 38.492 1.00 18.42 94 PHE A C 1
ATOM 722 O O . PHE A 1 97 ? 8.922 17.105 38.907 1.00 19.98 94 PHE A O 1
ATOM 730 N N . PHE A 1 98 ? 10.105 15.180 38.966 1.00 15.33 95 PHE A N 1
ATOM 731 C CA . PHE A 1 98 ? 10.932 15.575 40.096 1.00 15.42 95 PHE A CA 1
ATOM 732 C C . PHE A 1 98 ? 12.382 15.690 39.631 1.00 16.01 95 PHE A C 1
ATOM 733 O O . PHE A 1 98 ? 13.011 14.686 39.325 1.00 17.71 95 PHE A O 1
ATOM 741 N N . PRO A 1 99 ? 12.907 16.917 39.572 1.00 16.67 96 PRO A N 1
ATOM 742 C CA . PRO A 1 99 ? 14.354 17.042 39.326 1.00 17.12 96 PRO A CA 1
ATOM 743 C C . PRO A 1 99 ? 15.079 16.282 40.414 1.00 20.00 96 PRO A C 1
ATOM 744 O O . PRO A 1 99 ? 14.546 16.195 41.521 1.00 19.16 96 PRO A O 1
ATOM 748 N N . VAL A 1 100 ? 16.265 15.744 40.145 1.00 18.12 97 VAL A N 1
ATOM 749 C CA . VAL A 1 100 ? 16.884 14.889 41.160 1.00 16.85 97 VAL A CA 1
ATOM 750 C C . VAL A 1 100 ? 17.174 15.644 42.473 1.00 19.52 97 VAL A C 1
ATOM 751 O O . VAL A 1 100 ? 17.175 15.023 43.528 1.00 19.40 97 VAL A O 1
ATOM 755 N N . GLN A 1 101 ? 17.366 16.965 42.415 1.00 16.90 98 GLN A N 1
ATOM 756 C CA . GLN A 1 101 ? 17.568 17.783 43.655 1.00 16.06 98 GLN A CA 1
ATOM 757 C C . GLN A 1 101 ? 16.401 17.630 44.631 1.00 20.95 98 GLN A C 1
ATOM 758 O O . GLN A 1 101 ? 16.573 17.767 45.850 1.00 20.38 98 GLN A O 1
ATOM 764 N N . MET A 1 102 ? 15.215 17.338 44.096 1.00 16.61 99 MET A N 1
ATOM 765 C CA . MET A 1 102 ? 13.979 17.328 44.873 1.00 16.09 99 MET A CA 1
ATOM 766 C C . MET A 1 102 ? 13.775 15.983 45.586 1.00 18.77 99 MET A C 1
ATOM 767 O O . MET A 1 102 ? 12.961 15.867 46.504 1.00 18.91 99 MET A O 1
ATOM 772 N N . LEU A 1 103 ? 14.498 14.959 45.155 1.00 19.50 100 LEU A N 1
ATOM 773 C CA . LEU A 1 103 ? 14.385 13.659 45.809 1.00 19.33 100 LEU A CA 1
ATOM 774 C C . LEU A 1 103 ? 14.893 13.773 47.250 1.00 18.60 100 LEU A C 1
ATOM 775 O O . LEU A 1 103 ? 15.892 14.456 47.504 1.00 19.87 100 LEU A O 1
ATOM 780 N N . GLU A 1 104 ? 14.227 13.110 48.193 1.00 17.20 101 GLU A N 1
ATOM 781 C CA . GLU A 1 104 ? 14.745 13.092 49.567 1.00 17.99 101 GLU A CA 1
ATOM 782 C C . GLU A 1 104 ? 15.790 12.000 49.744 1.00 24.01 101 GLU A C 1
ATOM 783 O O . GLU A 1 104 ? 15.534 10.826 49.484 1.00 21.99 101 GLU A O 1
ATOM 789 N N . ARG A 1 105 ? 16.961 12.398 50.221 1.00 20.74 102 ARG A N 1
ATOM 790 C CA . ARG A 1 105 ? 18.019 11.467 50.594 1.00 23.40 102 ARG A CA 1
ATOM 791 C C . ARG A 1 105 ? 17.704 10.957 51.977 1.00 26.26 102 ARG A C 1
ATOM 792 O O . ARG A 1 105 ? 17.679 11.737 52.914 1.00 24.71 102 ARG A O 1
ATOM 800 N N . THR A 1 106 ? 17.452 9.660 52.127 1.00 21.86 103 THR A N 1
ATOM 801 C CA . THR A 1 106 ? 17.117 9.134 53.442 1.00 24.61 103 THR A CA 1
ATOM 802 C C . THR A 1 106 ? 17.477 7.659 53.504 1.00 29.12 103 THR A C 1
ATOM 803 O O . THR A 1 106 ? 17.288 6.929 52.533 1.00 24.42 103 THR A O 1
ATOM 807 N N . GLU A 1 107 ? 18.033 7.240 54.636 1.00 24.67 104 GLU A N 1
ATOM 808 C CA . GLU A 1 107 ? 18.431 5.848 54.838 1.00 30.19 104 GLU A CA 1
ATOM 809 C C . GLU A 1 107 ? 19.353 5.355 53.735 1.00 27.57 104 GLU A C 1
ATOM 810 O O . GLU A 1 107 ? 19.267 4.210 53.302 1.00 33.10 104 GLU A O 1
ATOM 816 N N . LYS A 1 108 ? 20.237 6.245 53.292 1.00 28.43 105 LYS A N 1
ATOM 817 C CA . LYS A 1 108 ? 21.262 5.943 52.307 1.00 25.41 105 LYS A CA 1
ATOM 818 C C . LYS A 1 108 ? 20.723 5.750 50.891 1.00 24.63 105 LYS A C 1
ATOM 819 O O . LYS A 1 108 ? 21.464 5.344 50.000 1.00 31.12 105 LYS A O 1
ATOM 825 N N . ASN A 1 109 ? 19.446 6.061 50.689 1.00 24.92 106 ASN A N 1
ATOM 826 C CA . ASN A 1 109 ? 18.822 5.938 49.372 1.00 24.59 106 ASN A CA 1
ATOM 827 C C . ASN A 1 109 ? 17.914 7.136 49.137 1.00 22.69 106 ASN A C 1
ATOM 828 O O . ASN A 1 109 ? 18.130 8.169 49.735 1.00 22.62 106 ASN A O 1
ATOM 833 N N . PHE A 1 110 ? 16.924 7.026 48.260 1.00 21.55 107 PHE A N 1
ATOM 834 C CA . PHE A 1 110 ? 16.102 8.193 47.943 1.00 18.55 107 PHE A CA 1
ATOM 835 C C . PHE A 1 110 ? 14.623 7.866 48.062 1.00 25.20 107 PHE A C 1
ATOM 836 O O . PHE A 1 110 ? 14.219 6.701 47.958 1.00 23.68 107 PHE A O 1
ATOM 844 N N . LYS A 1 111 ? 13.809 8.900 48.254 1.00 20.40 108 LYS A N 1
ATOM 845 C CA . LYS A 1 111 ? 12.388 8.689 48.502 1.00 21.02 108 LYS A CA 1
ATOM 846 C C . LYS A 1 111 ? 11.584 9.889 48.021 1.00 22.19 108 LYS A C 1
ATOM 847 O O . LYS A 1 111 ? 12.048 11.031 48.089 1.00 19.66 108 LYS A O 1
ATOM 853 N N . ILE A 1 112 ? 10.382 9.629 47.528 1.00 18.17 109 ILE A N 1
ATOM 854 C CA . ILE A 1 112 ? 9.398 10.685 47.345 1.00 20.02 109 ILE A CA 1
ATOM 855 C C . ILE A 1 112 ? 8.191 10.317 48.175 1.00 20.92 109 ILE A C 1
ATOM 856 O O . ILE A 1 112 ? 7.450 9.385 47.846 1.00 22.03 109 ILE A O 1
ATOM 861 N N . ASP A 1 113 ? 7.998 11.031 49.273 1.00 18.88 110 ASP A N 1
ATOM 862 C CA . ASP A 1 113 ? 6.862 10.758 50.132 1.00 21.06 110 ASP A CA 1
ATOM 863 C C . ASP A 1 113 ? 5.880 11.921 50.071 1.00 19.54 110 ASP A C 1
ATOM 864 O O . ASP A 1 113 ? 5.943 12.736 49.155 1.00 20.00 110 ASP A O 1
ATOM 869 N N . GLU A 1 114 ? 4.960 11.979 51.035 1.00 21.51 111 GLU A N 1
ATOM 870 C CA . GLU A 1 114 ? 3.912 12.993 51.012 1.00 24.01 111 GLU A CA 1
ATOM 871 C C . GLU A 1 114 ? 4.455 14.412 51.159 1.00 19.22 111 GLU A C 1
ATOM 872 O O . GLU A 1 114 ? 3.768 15.374 50.804 1.00 22.47 111 GLU A O 1
ATOM 878 N N . SER A 1 115 ? 5.664 14.561 51.702 1.00 20.44 112 SER A N 1
ATOM 879 C CA . SER A 1 115 ? 6.248 15.894 51.867 1.00 23.58 112 SER A CA 1
ATOM 880 C C . SER A 1 115 ? 6.936 16.405 50.609 1.00 30.32 112 SER A C 1
ATOM 881 O O . SER A 1 115 ? 7.261 17.591 50.505 1.00 26.22 112 SER A O 1
ATOM 884 N N . VAL A 1 116 ? 7.155 15.515 49.644 1.00 22.24 113 VAL A N 1
ATOM 885 C CA . VAL A 1 116 ? 7.842 15.893 48.419 1.00 19.85 113 VAL A CA 1
ATOM 886 C C . VAL A 1 116 ? 6.915 15.878 47.203 1.00 18.06 113 VAL A C 1
ATOM 887 O O . VAL A 1 116 ? 6.974 16.758 46.359 1.00 18.23 113 VAL A O 1
ATOM 891 N N . TYR A 1 117 ? 6.011 14.911 47.160 1.00 20.91 114 TYR A N 1
ATOM 892 C CA . TYR A 1 117 ? 5.205 14.700 45.966 1.00 19.56 114 TYR A CA 1
ATOM 893 C C . TYR A 1 117 ? 4.497 15.963 45.462 1.00 19.93 114 TYR A C 1
ATOM 894 O O . TYR A 1 117 ? 4.509 16.243 44.271 1.00 18.92 114 TYR A O 1
ATOM 903 N N . PRO A 1 118 ? 3.878 16.746 46.366 1.00 20.11 115 PRO A N 1
ATOM 904 C CA . PRO A 1 118 ? 3.119 17.922 45.913 1.00 19.98 115 PRO A CA 1
ATOM 905 C C . PRO A 1 118 ? 3.967 18.955 45.193 1.00 23.39 115 PRO A C 1
ATOM 906 O O . PRO A 1 118 ? 3.445 19.766 44.419 1.00 24.05 115 PRO A O 1
ATOM 910 N N . LEU A 1 119 ? 5.269 18.944 45.457 1.00 20.33 116 LEU A N 1
ATOM 911 C CA . LEU A 1 119 ? 6.180 19.892 44.826 1.00 23.65 116 LEU A CA 1
ATOM 912 C C . LEU A 1 119 ? 6.618 19.468 43.413 1.00 23.27 116 LEU A C 1
ATOM 913 O O . LEU A 1 119 ? 7.279 20.229 42.711 1.00 23.52 116 LEU A O 1
ATOM 918 N N . GLY A 1 120 ? 6.242 18.264 42.982 1.00 19.57 117 GLY A N 1
ATOM 919 C CA . GLY A 1 120 ? 6.636 17.789 41.664 1.00 19.68 117 GLY A CA 1
ATOM 920 C C . GLY A 1 120 ? 6.026 18.632 40.564 1.00 21.36 117 GLY A C 1
ATOM 921 O O . GLY A 1 120 ? 4.904 19.111 40.693 1.00 22.58 117 GLY A O 1
ATOM 922 N N . LEU A 1 121 ? 6.757 18.811 39.475 1.00 19.16 118 LEU A N 1
ATOM 923 C CA . LEU A 1 121 ? 6.300 19.690 38.402 1.00 18.75 118 LEU A CA 1
ATOM 924 C C . LEU A 1 121 ? 5.353 18.984 37.446 1.00 22.87 118 LEU A C 1
ATOM 925 O O . LEU A 1 121 ? 5.421 17.769 37.264 1.00 25.99 118 LEU A O 1
ATOM 930 N N . GLU A 1 122 ? 4.467 19.731 36.805 1.00 19.90 119 GLU A N 1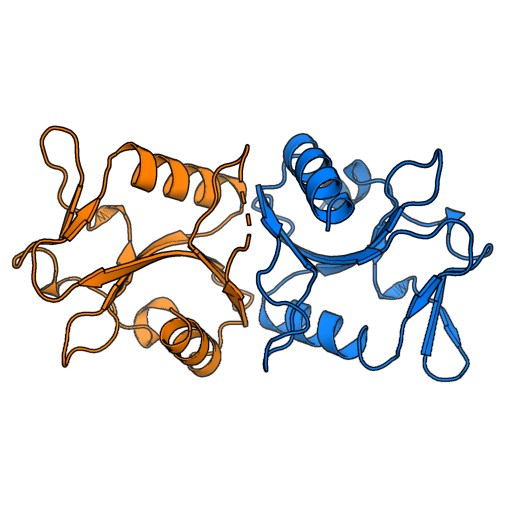
ATOM 931 C CA . GLU A 1 122 ? 3.783 19.130 35.669 1.00 24.23 119 GLU A CA 1
ATOM 932 C C . GLU A 1 122 ? 4.668 19.326 34.429 1.00 24.35 119 GLU A C 1
ATOM 933 O O . GLU A 1 122 ? 5.586 20.148 34.432 1.00 25.06 119 GLU A O 1
ATOM 939 N N . ILE A 1 123 ? 4.429 18.537 33.386 1.00 24.37 120 ILE A N 1
ATOM 940 C CA . ILE A 1 123 ? 5.319 18.539 32.226 1.00 26.74 120 ILE A CA 1
ATOM 941 C C . ILE A 1 123 ? 5.471 19.929 31.597 1.00 30.97 120 ILE A C 1
ATOM 942 O O . ILE A 1 123 ? 6.565 20.323 31.223 1.00 30.05 120 ILE A O 1
ATOM 947 N N . ALA A 1 124 ? 4.388 20.693 31.525 1.00 33.87 121 ALA A N 1
ATOM 948 C CA . ALA A 1 124 ? 4.472 22.041 30.958 1.00 43.33 121 ALA A CA 1
ATOM 949 C C . ALA A 1 124 ? 5.528 22.901 31.666 1.00 39.70 121 ALA A C 1
ATOM 950 O O . ALA A 1 124 ? 6.220 23.694 31.037 1.00 36.34 121 ALA A O 1
ATOM 952 N N . GLU A 1 125 ? 5.668 22.746 32.975 1.00 27.28 122 GLU A N 1
ATOM 953 C CA . GLU A 1 125 ? 6.639 23.549 33.717 1.00 25.30 122 GLU A CA 1
ATOM 954 C C . GLU A 1 125 ? 8.072 23.157 33.414 1.00 35.45 122 GLU A C 1
ATOM 955 O O . GLU A 1 125 ? 8.984 23.973 33.537 1.00 31.35 122 GLU A O 1
ATOM 961 N N . VAL A 1 126 ? 8.277 21.887 33.083 1.00 34.15 123 VAL A N 1
ATOM 962 C CA . VAL A 1 126 ? 9.619 21.377 32.839 1.00 33.60 123 VAL A CA 1
ATOM 963 C C . VAL A 1 126 ? 10.232 22.116 31.654 1.00 32.92 123 VAL A C 1
ATOM 964 O O . VAL A 1 126 ? 11.382 22.543 31.708 1.00 32.82 123 VAL A O 1
ATOM 968 N N . ALA A 1 127 ? 9.439 22.284 30.605 1.00 28.06 124 ALA A N 1
ATOM 969 C CA . ALA A 1 127 ? 9.849 23.062 29.431 1.00 39.05 124 ALA A CA 1
ATOM 970 C C . ALA A 1 127 ? 10.174 24.529 29.746 1.00 49.35 124 ALA A C 1
ATOM 971 O O . ALA A 1 127 ? 11.194 25.063 29.295 1.00 42.50 124 ALA A O 1
ATOM 973 N N . GLY A 1 128 ? 9.295 25.181 30.502 1.00 42.62 125 GLY A N 1
ATOM 974 C CA . GLY A 1 128 ? 9.414 26.604 30.762 1.00 42.97 125 GLY A CA 1
ATOM 975 C C . GLY A 1 128 ? 10.566 26.970 31.674 1.00 41.63 125 GLY A C 1
ATOM 976 O O . GLY A 1 128 ? 10.928 28.136 31.790 1.00 44.04 125 GLY A O 1
ATOM 977 N N . LYS A 1 129 ? 11.151 25.971 32.321 1.00 38.94 126 LYS A N 1
ATOM 978 C CA . LYS A 1 129 ? 12.208 26.207 33.297 1.00 46.25 126 LYS A CA 1
ATOM 979 C C . LYS A 1 129 ? 13.379 26.947 32.655 1.00 51.27 126 LYS A C 1
ATOM 980 O O . LYS A 1 129 ? 14.011 27.800 33.278 1.00 51.38 126 LYS A O 1
ATOM 986 N N . PHE A 1 130 ? 13.648 26.617 31.397 1.00 43.19 127 PHE A N 1
ATOM 987 C CA . PHE A 1 130 ? 14.768 27.184 30.652 1.00 48.08 127 PHE A CA 1
ATOM 988 C C . PHE A 1 130 ? 14.733 28.712 30.650 1.00 53.24 127 PHE A C 1
ATOM 989 O O . PHE A 1 130 ? 15.775 29.368 30.641 1.00 65.11 127 PHE A O 1
ATOM 997 N N . PHE A 1 131 ? 13.529 29.272 30.659 1.00 58.69 128 PHE A N 1
ATOM 998 C CA . PHE A 1 131 ? 13.355 30.718 30.615 1.00 66.49 128 PHE A CA 1
ATOM 999 C C . PHE A 1 131 ? 12.919 31.261 31.972 1.00 79.53 128 PHE A C 1
ATOM 1000 O O . PHE A 1 131 ? 13.692 31.925 32.663 1.00 84.08 128 PHE A O 1
ATOM 1008 N N . GLU B 1 12 ? 25.067 -2.737 15.781 1.00 59.32 9 GLU B N 1
ATOM 1009 C CA . GLU B 1 12 ? 24.432 -1.560 16.362 1.00 65.90 9 GLU B CA 1
ATOM 1010 C C . GLU B 1 12 ? 24.745 -1.457 17.847 1.00 74.10 9 GLU B C 1
ATOM 1011 O O . GLU B 1 12 ? 24.634 -0.389 18.445 1.00 68.14 9 GLU B O 1
ATOM 1017 N N . ARG B 1 13 ? 25.114 -2.584 18.441 1.00 88.91 10 ARG B N 1
ATOM 1018 C CA . ARG B 1 13 ? 25.562 -2.607 19.823 1.00 97.41 10 ARG B CA 1
ATOM 1019 C C . ARG B 1 13 ? 27.060 -2.333 19.831 1.00 83.35 10 ARG B C 1
ATOM 1020 O O . ARG B 1 13 ? 27.584 -1.696 20.741 1.00 79.32 10 ARG B O 1
ATOM 1028 N N . ASP B 1 14 ? 27.738 -2.819 18.795 1.00 58.69 11 ASP B N 1
ATOM 1029 C CA . ASP B 1 14 ? 29.110 -2.423 18.516 1.00 53.27 11 ASP B CA 1
ATOM 1030 C C . ASP B 1 14 ? 29.189 -0.910 18.305 1.00 46.30 11 ASP B C 1
ATOM 1031 O O . ASP B 1 14 ? 30.146 -0.262 18.728 1.00 45.15 11 ASP B O 1
ATOM 1036 N N . LEU B 1 15 ? 28.183 -0.344 17.647 1.00 41.13 12 LEU B N 1
ATOM 1037 C CA . LEU B 1 15 ? 28.167 1.096 17.424 1.00 35.26 12 LEU B CA 1
ATOM 1038 C C . LEU B 1 15 ? 28.003 1.852 18.740 1.00 34.93 12 LEU B C 1
ATOM 1039 O O . LEU B 1 15 ? 28.634 2.885 18.947 1.00 33.19 12 LEU B O 1
ATOM 1044 N N . LEU B 1 16 ? 27.156 1.338 19.628 1.00 31.84 13 LEU B N 1
ATOM 1045 C CA . LEU B 1 16 ? 26.973 1.957 20.935 1.00 32.71 13 LEU B CA 1
ATOM 1046 C C . LEU B 1 16 ? 28.304 2.045 21.673 1.00 33.57 13 LEU B C 1
ATOM 1047 O O . LEU B 1 16 ? 28.638 3.083 22.237 1.00 35.29 13 LEU B O 1
ATOM 1052 N N . VAL B 1 17 ? 29.054 0.948 21.674 1.00 36.37 14 VAL B N 1
ATOM 1053 C CA . VAL B 1 17 ? 30.361 0.912 22.324 1.00 47.16 14 VAL B CA 1
ATOM 1054 C C . VAL B 1 17 ? 31.293 1.949 21.712 1.00 44.09 14 VAL B C 1
ATOM 1055 O O . VAL B 1 17 ? 31.985 2.666 22.427 1.00 36.12 14 VAL B O 1
ATOM 1059 N N . GLU B 1 18 ? 31.311 2.022 20.385 1.00 38.81 15 GLU B N 1
ATOM 1060 C CA . GLU B 1 18 ? 32.147 2.993 19.695 1.00 40.94 15 GLU B CA 1
ATOM 1061 C C . GLU B 1 18 ? 31.769 4.414 20.090 1.00 47.24 15 GLU B C 1
ATOM 1062 O O . GLU B 1 18 ? 32.642 5.266 20.245 1.00 34.73 15 GLU B O 1
ATOM 1068 N N . LEU B 1 19 ? 30.472 4.667 20.267 1.00 31.92 16 LEU B N 1
ATOM 1069 C CA . LEU B 1 19 ? 30.013 6.003 20.632 1.00 33.08 16 LEU B CA 1
ATOM 1070 C C . LEU B 1 19 ? 30.457 6.367 22.052 1.00 37.80 16 LEU B C 1
ATOM 1071 O O . LEU B 1 19 ? 30.929 7.471 22.289 1.00 34.11 16 LEU B O 1
ATOM 1076 N N . TRP B 1 20 ? 30.311 5.444 22.996 1.00 32.72 17 TRP B N 1
ATOM 1077 C CA . TRP B 1 20 ? 30.723 5.722 24.371 1.00 31.82 17 TRP B CA 1
ATOM 1078 C C . TRP B 1 20 ? 32.235 5.892 24.454 1.00 33.20 17 TRP B C 1
ATOM 1079 O O . TRP B 1 20 ? 32.731 6.723 25.207 1.00 40.58 17 TRP B O 1
ATOM 1090 N N . LYS B 1 21 ? 32.966 5.095 23.688 1.00 32.37 18 LYS B N 1
ATOM 1091 C CA . LYS B 1 21 ? 34.423 5.183 23.693 1.00 42.47 18 LYS B CA 1
ATOM 1092 C C . LYS B 1 21 ? 34.876 6.555 23.207 1.00 44.12 18 LYS B C 1
ATOM 1093 O O . LYS B 1 21 ? 35.873 7.093 23.685 1.00 48.21 18 LYS B O 1
ATOM 1099 N N . ALA B 1 22 ? 34.123 7.123 22.268 1.00 35.72 19 ALA B N 1
ATOM 1100 C CA . ALA B 1 22 ? 34.437 8.434 21.702 1.00 40.97 19 ALA B CA 1
ATOM 1101 C C . ALA B 1 22 ? 33.891 9.567 22.566 1.00 34.62 19 ALA B C 1
ATOM 1102 O O . ALA B 1 22 ? 33.995 10.743 22.209 1.00 39.84 19 ALA B O 1
ATOM 1104 N N . GLY B 1 23 ? 33.292 9.211 23.696 1.00 43.12 20 GLY B N 1
ATOM 1105 C CA . GLY B 1 23 ? 32.875 10.197 24.675 1.00 36.94 20 GLY B CA 1
ATOM 1106 C C . GLY B 1 23 ? 31.419 10.617 24.597 1.00 40.25 20 GLY B C 1
ATOM 1107 O O . GLY B 1 23 ? 31.035 11.624 25.187 1.00 45.24 20 GLY B O 1
ATOM 1108 N N . PHE B 1 24 ? 30.604 9.861 23.865 1.00 33.13 21 PHE B N 1
ATOM 1109 C CA . PHE B 1 24 ? 29.169 10.114 23.822 1.00 32.60 21 PHE B CA 1
ATOM 1110 C C . PHE B 1 24 ? 28.460 9.204 24.813 1.00 49.14 21 PHE B C 1
ATOM 1111 O O . PHE B 1 24 ? 28.802 8.031 24.944 1.00 60.92 21 PHE B O 1
ATOM 1119 N N . ALA B 1 25 ? 27.497 9.756 25.538 1.00 29.35 22 ALA B N 1
ATOM 1120 C CA . ALA B 1 25 ? 26.480 8.930 26.168 1.00 32.54 22 ALA B CA 1
ATOM 1121 C C . ALA B 1 25 ? 25.434 8.601 25.104 1.00 30.40 22 ALA B C 1
ATOM 1122 O O . ALA B 1 25 ? 24.827 9.494 24.506 1.00 29.16 22 ALA B O 1
ATOM 1124 N N . ALA B 1 26 ? 25.228 7.314 24.854 1.00 27.39 23 ALA B N 1
ATOM 1125 C CA . ALA B 1 26 ? 24.380 6.895 23.746 1.00 26.98 23 ALA B CA 1
ATOM 1126 C C . ALA B 1 26 ? 23.414 5.817 24.194 1.00 30.71 23 ALA B C 1
ATOM 1127 O O . ALA B 1 26 ? 23.734 4.998 25.050 1.00 31.04 23 ALA B O 1
ATOM 1129 N N . ILE B 1 27 ? 22.220 5.839 23.627 1.00 25.66 24 ILE B N 1
ATOM 1130 C CA . ILE B 1 27 ? 21.227 4.813 23.903 1.00 27.40 24 ILE B CA 1
ATOM 1131 C C . ILE B 1 27 ? 20.638 4.278 22.599 1.00 24.75 24 ILE B C 1
ATOM 1132 O O . ILE B 1 27 ? 20.569 4.994 21.600 1.00 23.72 24 ILE B O 1
ATOM 1137 N N . ARG B 1 28 ? 20.214 3.017 22.625 1.00 25.72 25 ARG B N 1
ATOM 1138 C CA . ARG B 1 28 ? 19.418 2.459 21.536 1.00 26.98 25 ARG B CA 1
ATOM 1139 C C . ARG B 1 28 ? 17.962 2.779 21.800 1.00 26.05 25 ARG B C 1
ATOM 1140 O O . ARG B 1 28 ? 17.517 2.779 22.948 1.00 32.08 25 ARG B O 1
ATOM 1148 N N . VAL B 1 29 ? 17.224 3.057 20.743 1.00 26.24 26 VAL B N 1
ATOM 1149 C CA . VAL B 1 29 ? 15.819 3.409 20.863 1.00 28.65 26 VAL B CA 1
ATOM 1150 C C . VAL B 1 29 ? 14.946 2.152 20.811 1.00 37.56 26 VAL B C 1
ATOM 1151 O O . VAL B 1 29 ? 15.105 1.302 19.924 1.00 37.19 26 VAL B O 1
ATOM 1155 N N . ALA B 1 30 ? 14.034 2.025 21.771 1.00 30.37 27 ALA B N 1
ATOM 1156 C CA . ALA B 1 30 ? 13.128 0.880 21.828 1.00 33.80 27 ALA B CA 1
ATOM 1157 C C . ALA B 1 30 ? 12.006 1.050 20.812 1.00 49.89 27 ALA B C 1
ATOM 1158 O O . ALA B 1 30 ? 11.554 2.167 20.557 1.00 49.62 27 ALA B O 1
ATOM 1160 N N . SER B 1 35 ? 5.800 2.394 16.209 1.00 103.08 32 SER B N 1
ATOM 1161 C CA . SER B 1 35 ? 5.428 3.394 17.202 1.00 95.90 32 SER B CA 1
ATOM 1162 C C . SER B 1 35 ? 4.825 4.631 16.539 1.00 90.23 32 SER B C 1
ATOM 1163 O O . SER B 1 35 ? 5.212 4.998 15.429 1.00 74.91 32 SER B O 1
ATOM 1166 N N . PRO B 1 36 ? 3.869 5.279 17.225 1.00 99.37 33 PRO B N 1
ATOM 1167 C CA . PRO B 1 36 ? 3.158 6.457 16.713 1.00 92.69 33 PRO B CA 1
ATOM 1168 C C . PRO B 1 36 ? 4.059 7.619 16.283 1.00 76.70 33 PRO B C 1
ATOM 1169 O O . PRO B 1 36 ? 3.613 8.452 15.491 1.00 73.87 33 PRO B O 1
ATOM 1173 N N . PHE B 1 37 ? 5.293 7.676 16.779 1.00 61.29 34 PHE B N 1
ATOM 1174 C CA . PHE B 1 37 ? 6.126 8.863 16.580 1.00 53.15 34 PHE B CA 1
ATOM 1175 C C . PHE B 1 37 ? 7.429 8.583 15.832 1.00 52.58 34 PHE B C 1
ATOM 1176 O O . PHE B 1 37 ? 7.927 7.457 15.840 1.00 57.60 34 PHE B O 1
ATOM 1184 N N . PRO B 1 38 ? 7.984 9.620 15.179 1.00 63.96 35 PRO B N 1
ATOM 1185 C CA . PRO B 1 38 ? 9.280 9.508 14.496 1.00 63.77 35 PRO B CA 1
ATOM 1186 C C . PRO B 1 38 ? 10.376 9.137 15.482 1.00 56.76 35 PRO B C 1
ATOM 1187 O O . PRO B 1 38 ? 10.384 9.657 16.599 1.00 53.55 35 PRO B O 1
ATOM 1191 N N . CYS B 1 39 ? 11.285 8.253 15.089 1.00 51.00 36 CYS B N 1
ATOM 1192 C CA . CYS B 1 39 ? 12.357 7.852 15.991 1.00 42.97 36 CYS B CA 1
ATOM 1193 C C . CYS B 1 39 ? 13.531 7.214 15.256 1.00 41.90 36 CYS B C 1
ATOM 1194 O O . CYS B 1 39 ? 13.335 6.409 14.343 1.00 41.97 36 CYS B O 1
ATOM 1197 N N . PRO B 1 40 ? 14.760 7.576 15.659 1.00 31.86 37 PRO B N 1
ATOM 1198 C CA . PRO B 1 40 ? 15.979 7.014 15.080 1.00 27.24 37 PRO B CA 1
ATOM 1199 C C . PRO B 1 40 ? 16.307 5.669 15.727 1.00 25.90 37 PRO B C 1
ATOM 1200 O O . PRO B 1 40 ? 15.522 5.182 16.533 1.00 28.17 37 PRO B O 1
ATOM 1204 N N . ASP B 1 41 ? 17.455 5.094 15.384 1.00 25.54 38 ASP B N 1
ATOM 1205 C CA . ASP B 1 41 ? 17.917 3.853 15.994 1.00 23.46 38 ASP B CA 1
ATOM 1206 C C . ASP B 1 41 ? 18.750 4.112 17.255 1.00 21.31 38 ASP B C 1
ATOM 1207 O O . ASP B 1 41 ? 18.686 3.340 18.220 1.00 26.31 38 ASP B O 1
ATOM 1212 N N . ILE B 1 42 ? 19.539 5.184 17.236 1.00 23.59 39 ILE B N 1
ATOM 1213 C CA . ILE B 1 42 ? 20.380 5.542 18.374 1.00 25.04 39 ILE B CA 1
ATOM 1214 C C . ILE B 1 42 ? 20.309 7.051 18.588 1.00 23.03 39 ILE B C 1
ATOM 1215 O O . ILE B 1 42 ? 20.246 7.820 17.633 1.00 23.91 39 ILE B O 1
ATOM 1220 N N . VAL B 1 43 ? 20.292 7.476 19.847 1.00 20.93 40 VAL B N 1
ATOM 1221 C CA . VAL B 1 43 ? 20.411 8.890 20.151 1.00 20.49 40 VAL B CA 1
ATOM 1222 C C . VAL B 1 43 ? 21.638 9.019 21.042 1.00 22.31 40 VAL B C 1
ATOM 1223 O O . VAL B 1 43 ? 21.860 8.181 21.907 1.00 25.31 40 VAL B O 1
ATOM 1227 N N . ALA B 1 44 ? 22.441 10.049 20.821 1.00 24.54 41 ALA B N 1
ATOM 1228 C CA . ALA B 1 44 ? 23.672 10.221 21.569 1.00 26.10 41 ALA B CA 1
ATOM 1229 C C . ALA B 1 44 ? 23.886 11.693 21.888 1.00 24.14 41 ALA B C 1
ATOM 1230 O O . ALA B 1 44 ? 23.402 12.577 21.173 1.00 24.70 41 ALA B O 1
ATOM 1232 N N . GLY B 1 45 ? 24.612 11.957 22.965 1.00 24.08 42 GLY B N 1
ATOM 1233 C CA . GLY B 1 45 ? 24.986 13.320 23.282 1.00 26.40 42 GLY B CA 1
ATOM 1234 C C . GLY B 1 45 ? 26.271 13.368 24.077 1.00 22.03 42 GLY B C 1
ATOM 1235 O O . GLY B 1 45 ? 26.611 12.424 24.784 1.00 24.79 42 GLY B O 1
ATOM 1236 N N . ASN B 1 46 ? 26.993 14.477 23.963 1.00 28.49 43 ASN B N 1
ATOM 1237 C CA . ASN B 1 46 ? 28.146 14.690 24.826 1.00 33.54 43 ASN B CA 1
ATOM 1238 C C . ASN B 1 46 ? 28.085 16.045 25.522 1.00 34.10 43 ASN B C 1
ATOM 1239 O O . ASN B 1 46 ? 29.098 16.536 26.007 1.00 40.76 43 ASN B O 1
ATOM 1244 N N . GLY B 1 47 ? 26.902 16.653 25.553 1.00 35.83 44 GLY B N 1
ATOM 1245 C CA . GLY B 1 47 ? 26.717 17.932 26.226 1.00 44.26 44 GLY B CA 1
ATOM 1246 C C . GLY B 1 47 ? 26.831 19.112 25.279 1.00 47.24 44 GLY B C 1
ATOM 1247 O O . GLY B 1 47 ? 26.339 20.203 25.554 1.00 58.05 44 GLY B O 1
ATOM 1248 N N . ARG B 1 48 ? 27.483 18.881 24.148 1.00 33.65 45 ARG B N 1
ATOM 1249 C CA . ARG B 1 48 ? 27.748 19.927 23.176 1.00 48.16 45 ARG B CA 1
ATOM 1250 C C . ARG B 1 48 ? 27.039 19.573 21.879 1.00 50.67 45 ARG B C 1
ATOM 1251 O O . ARG B 1 48 ? 26.321 20.385 21.298 1.00 56.38 45 ARG B O 1
ATOM 1259 N N . THR B 1 49 ? 27.246 18.337 21.446 1.00 38.51 46 THR B N 1
ATOM 1260 C CA . THR B 1 49 ? 26.651 17.818 20.229 1.00 32.86 46 THR B CA 1
ATOM 1261 C C . THR B 1 49 ? 25.681 16.692 20.565 1.00 31.09 46 THR B C 1
ATOM 1262 O O . THR B 1 49 ? 25.964 15.861 21.420 1.00 29.14 46 THR B O 1
ATOM 1266 N N . TYR B 1 50 ? 24.534 16.693 19.900 1.00 26.70 47 TYR B N 1
ATOM 1267 C CA . TYR B 1 50 ? 23.547 15.626 20.040 1.00 24.81 47 TYR B CA 1
ATOM 1268 C C . TYR B 1 50 ? 23.350 15.011 18.664 1.00 27.19 47 TYR B C 1
ATOM 1269 O O . TYR B 1 50 ? 23.356 15.722 17.650 1.00 28.49 47 TYR B O 1
ATOM 1278 N N . LEU B 1 51 ? 23.179 13.695 18.642 1.00 23.60 48 LEU B N 1
ATOM 1279 C CA . LEU B 1 51 ? 23.105 12.925 17.403 1.00 21.86 48 LEU B CA 1
ATOM 1280 C C . LEU B 1 51 ? 21.838 12.088 17.386 1.00 27.38 48 LEU B C 1
ATOM 1281 O O . LEU B 1 51 ? 21.472 11.471 18.384 1.00 25.99 48 LEU B O 1
ATOM 1286 N N . ALA B 1 52 ? 21.170 12.067 16.240 1.00 22.69 49 ALA B N 1
ATOM 1287 C CA . ALA B 1 52 ? 20.060 11.162 16.016 1.00 21.69 49 ALA B CA 1
ATOM 1288 C C . ALA B 1 52 ? 20.495 10.334 14.824 1.00 26.99 49 ALA B C 1
ATOM 1289 O O . ALA B 1 52 ? 20.742 10.873 13.750 1.00 25.65 49 ALA B O 1
ATOM 1291 N N . ILE B 1 53 ? 20.627 9.032 15.026 1.00 21.10 50 ILE B N 1
ATOM 1292 C CA . ILE B 1 53 ? 21.342 8.186 14.077 1.00 22.70 50 ILE B CA 1
ATOM 1293 C C . ILE B 1 53 ? 20.481 7.035 13.576 1.00 23.13 50 ILE B C 1
ATOM 1294 O O . ILE B 1 53 ? 19.916 6.265 14.358 1.00 23.27 50 ILE B O 1
ATOM 1299 N N . GLU B 1 54 ? 20.421 6.894 12.253 1.00 21.85 51 GLU B N 1
ATOM 1300 C CA . GLU B 1 54 ? 19.860 5.702 11.637 1.00 22.09 51 GLU B CA 1
ATOM 1301 C C . GLU B 1 54 ? 21.027 4.761 11.341 1.00 24.42 51 GLU B C 1
ATOM 1302 O O . GLU B 1 54 ? 22.008 5.163 10.724 1.00 27.35 51 GLU B O 1
ATOM 1308 N N . VAL B 1 55 ? 20.931 3.522 11.812 1.00 23.48 52 VAL B N 1
ATOM 1309 C CA . VAL B 1 55 ? 22.050 2.589 11.785 1.00 25.21 52 VAL B CA 1
ATOM 1310 C C . VAL B 1 55 ? 21.871 1.539 10.690 1.00 26.91 52 VAL B C 1
ATOM 1311 O O . VAL B 1 55 ? 20.855 0.860 10.646 1.00 25.46 52 VAL B O 1
ATOM 1315 N N . LYS B 1 56 ? 22.871 1.397 9.825 1.00 27.90 53 LYS B N 1
ATOM 1316 C CA . LYS B 1 56 ? 22.802 0.442 8.726 1.00 27.15 53 LYS B CA 1
ATOM 1317 C C . LYS B 1 56 ? 24.069 -0.385 8.640 1.00 27.01 53 LYS B C 1
ATOM 1318 O O . LYS B 1 56 ? 25.178 0.145 8.734 1.00 27.37 53 LYS B O 1
ATOM 1324 N N . MET B 1 57 ? 23.890 -1.687 8.453 1.00 28.86 54 MET B N 1
ATOM 1325 C CA . MET B 1 57 ? 24.994 -2.588 8.169 1.00 33.75 54 MET B CA 1
ATOM 1326 C C . MET B 1 57 ? 24.723 -3.291 6.836 1.00 29.66 54 MET B C 1
ATOM 1327 O O . MET B 1 57 ? 23.646 -3.849 6.625 1.00 32.01 54 MET B O 1
ATOM 1332 N N . ARG B 1 58 ? 25.702 -3.251 5.942 1.00 30.15 55 ARG B N 1
ATOM 1333 C CA . ARG B 1 58 ? 25.536 -3.792 4.596 1.00 32.42 55 ARG B CA 1
ATOM 1334 C C . ARG B 1 58 ? 26.808 -4.505 4.175 1.00 40.26 55 ARG B C 1
ATOM 1335 O O . ARG B 1 58 ? 27.902 -4.157 4.629 1.00 39.21 55 ARG B O 1
ATOM 1343 N N . LYS B 1 59 ? 26.663 -5.496 3.301 1.00 35.27 56 LYS B N 1
ATOM 1344 C CA . LYS B 1 59 ? 27.821 -6.204 2.760 1.00 36.07 56 LYS B CA 1
ATOM 1345 C C . LYS B 1 59 ? 28.555 -5.384 1.695 1.00 37.13 56 LYS B C 1
ATOM 1346 O O . LYS B 1 59 ? 29.759 -5.543 1.508 1.00 39.81 56 LYS B O 1
ATOM 1352 N N . GLU B 1 60 ? 27.828 -4.517 0.997 1.00 38.02 57 GLU B N 1
ATOM 1353 C CA . GLU B 1 60 ? 28.411 -3.727 -0.080 1.00 47.20 57 GLU B CA 1
ATOM 1354 C C . GLU B 1 60 ? 27.504 -2.569 -0.458 1.00 47.79 57 GLU B C 1
ATOM 1355 O O . GLU B 1 60 ? 26.323 -2.556 -0.112 1.00 39.54 57 GLU B O 1
ATOM 1361 N N . LEU B 1 61 ? 28.066 -1.598 -1.172 1.00 37.46 58 LEU B N 1
ATOM 1362 C CA . LEU B 1 61 ? 27.301 -0.466 -1.670 1.00 36.74 58 LEU B CA 1
ATOM 1363 C C . LEU B 1 61 ? 26.547 -0.844 -2.944 1.00 37.66 58 LEU B C 1
ATOM 1364 O O . LEU B 1 61 ? 26.886 -1.830 -3.594 1.00 41.90 58 LEU B O 1
ATOM 1369 N N . PRO B 1 62 ? 25.519 -0.060 -3.304 1.00 38.38 59 PRO B N 1
ATOM 1370 C CA . PRO B 1 62 ? 25.061 1.100 -2.534 1.00 32.98 59 PRO B CA 1
ATOM 1371 C C . PRO B 1 62 ? 24.120 0.710 -1.399 1.00 34.33 59 PRO B C 1
ATOM 1372 O O . PRO B 1 62 ? 23.541 -0.378 -1.394 1.00 36.44 59 PRO B O 1
ATOM 1376 N N . LEU B 1 63 ? 23.993 1.609 -0.437 1.00 34.10 60 LEU B N 1
ATOM 1377 C CA . LEU B 1 63 ? 22.948 1.533 0.561 1.00 29.69 60 LEU B CA 1
ATOM 1378 C C . LEU B 1 63 ? 21.796 2.392 0.068 1.00 33.32 60 LEU B C 1
ATOM 1379 O O . LEU B 1 63 ? 22.000 3.543 -0.296 1.00 33.09 60 LEU B O 1
ATOM 1384 N N . TYR B 1 64 ? 20.594 1.831 0.044 1.00 27.79 61 TYR B N 1
ATOM 1385 C CA . TYR B 1 64 ? 19.402 2.601 -0.264 1.00 31.48 61 TYR B CA 1
ATOM 1386 C C . TYR B 1 64 ? 18.636 2.913 1.015 1.00 29.46 61 TYR B C 1
ATOM 1387 O O . TYR B 1 64 ? 18.469 2.047 1.873 1.00 31.54 61 TYR B O 1
ATOM 1396 N N . LEU B 1 65 ? 18.180 4.158 1.130 1.00 25.64 62 LEU B N 1
ATOM 1397 C CA . LEU B 1 65 ? 17.308 4.584 2.216 1.00 31.23 62 LEU B CA 1
ATOM 1398 C C . LEU B 1 65 ? 16.037 5.172 1.631 1.00 32.34 62 LEU B C 1
ATOM 1399 O O . LEU B 1 65 ? 16.105 5.938 0.687 1.00 34.38 62 LEU B O 1
ATOM 1404 N N . SER B 1 66 ? 14.881 4.861 2.208 1.00 29.54 63 SER B N 1
ATOM 1405 C CA . SER B 1 66 ? 13.633 5.439 1.719 1.00 32.46 63 SER B CA 1
ATOM 1406 C C . SER B 1 66 ? 13.524 6.923 2.092 1.00 33.04 63 SER B C 1
ATOM 1407 O O . SER B 1 66 ? 14.099 7.365 3.085 1.00 28.71 63 SER B O 1
ATOM 1410 N N . ALA B 1 67 ? 12.777 7.686 1.295 1.00 36.24 64 ALA B N 1
ATOM 1411 C CA . ALA B 1 67 ? 12.481 9.083 1.618 1.00 44.03 64 ALA B CA 1
ATOM 1412 C C . ALA B 1 67 ? 11.772 9.205 2.964 1.00 43.37 64 ALA B C 1
ATOM 1413 O O . ALA B 1 67 ? 12.040 10.126 3.729 1.00 36.78 64 ALA B O 1
ATOM 1415 N N . ASP B 1 68 ? 10.867 8.277 3.253 1.00 31.56 65 ASP B N 1
ATOM 1416 C CA . ASP B 1 68 ? 10.147 8.297 4.521 1.00 43.68 65 ASP B CA 1
ATOM 1417 C C . ASP B 1 68 ? 11.092 8.138 5.708 1.00 43.20 65 ASP B C 1
ATOM 1418 O O . ASP B 1 68 ? 10.955 8.842 6.700 1.00 37.04 65 ASP B O 1
ATOM 1423 N N . GLU B 1 69 ? 12.054 7.227 5.601 1.00 34.53 66 GLU B N 1
ATOM 1424 C CA . GLU B 1 69 ? 13.003 6.994 6.693 1.00 35.49 66 GLU B CA 1
ATOM 1425 C C . GLU B 1 69 ? 13.868 8.225 6.956 1.00 33.23 66 GLU B C 1
ATOM 1426 O O . GLU B 1 69 ? 14.070 8.629 8.097 1.00 28.07 66 GLU B O 1
ATOM 1432 N N . VAL B 1 70 ? 14.381 8.822 5.892 1.00 27.66 67 VAL B N 1
ATOM 1433 C CA . VAL B 1 70 ? 15.220 10.008 6.022 1.00 28.37 67 VAL B CA 1
ATOM 1434 C C . VAL B 1 70 ? 14.403 11.197 6.525 1.00 33.44 67 VAL B C 1
ATOM 1435 O O . VAL B 1 70 ? 14.862 11.965 7.373 1.00 30.59 67 VAL B O 1
ATOM 1439 N N . GLU B 1 71 ? 13.185 11.343 6.013 1.00 29.88 68 GLU B N 1
ATOM 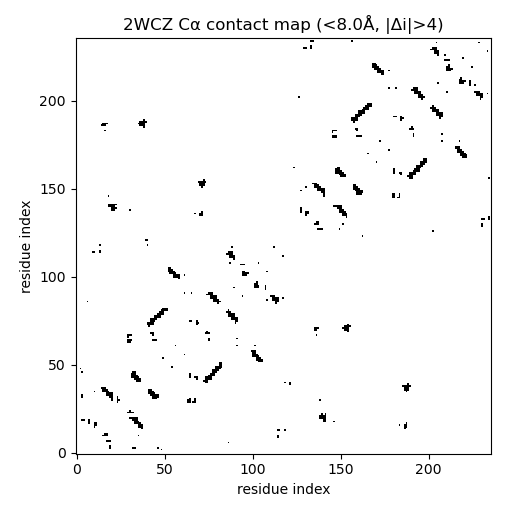1440 C CA . GLU B 1 71 ? 12.303 12.427 6.447 1.00 30.37 68 GLU B CA 1
ATOM 1441 C C . GLU B 1 71 ? 12.004 12.308 7.942 1.00 33.95 68 GLU B C 1
ATOM 1442 O O . GLU B 1 71 ? 12.029 13.299 8.675 1.00 34.16 68 GLU B O 1
ATOM 1448 N N . GLN B 1 72 ? 11.708 11.087 8.379 1.00 31.34 69 GLN B N 1
ATOM 1449 C CA . GLN B 1 72 ? 11.388 10.809 9.774 1.00 32.22 69 GLN B CA 1
ATOM 1450 C C . GLN B 1 72 ? 12.592 11.112 10.666 1.00 27.58 69 GLN B C 1
ATOM 1451 O O . GLN B 1 72 ? 12.449 11.700 11.744 1.00 30.64 69 GLN B O 1
ATOM 1457 N N . LEU B 1 73 ? 13.780 10.724 10.211 1.00 32.45 70 LEU B N 1
ATOM 1458 C CA . LEU B 1 73 ? 15.019 11.006 10.941 1.00 27.08 70 LEU B CA 1
ATOM 1459 C C . LEU B 1 73 ? 15.255 12.513 11.077 1.00 29.62 70 LEU B C 1
ATOM 1460 O O . LEU B 1 73 ? 15.582 13.002 12.156 1.00 27.73 70 LEU B O 1
ATOM 1465 N N . VAL B 1 74 ? 15.060 13.254 9.993 1.00 26.16 71 VAL B N 1
ATOM 1466 C CA . VAL B 1 74 ? 15.281 14.695 10.001 1.00 28.17 71 VAL B CA 1
ATOM 1467 C C . VAL B 1 74 ? 14.258 15.409 10.885 1.00 28.00 71 VAL B C 1
ATOM 1468 O O . VAL B 1 74 ? 14.600 16.363 11.594 1.00 29.72 71 VAL B O 1
ATOM 1472 N N . THR B 1 75 ? 13.011 14.938 10.850 1.00 30.07 72 THR B N 1
ATOM 1473 C CA . THR B 1 75 ? 11.945 15.517 11.665 1.00 29.18 72 THR B CA 1
ATOM 1474 C C . THR B 1 75 ? 12.230 15.286 13.143 1.00 30.63 72 THR B C 1
ATOM 1475 O O . THR B 1 75 ? 12.072 16.189 13.952 1.00 28.88 72 THR B O 1
ATOM 1479 N N . PHE B 1 76 ? 12.658 14.079 13.491 1.00 27.23 73 PHE B N 1
ATOM 1480 C CA . PHE B 1 76 ? 13.012 13.794 14.884 1.00 23.73 73 PHE B CA 1
ATOM 1481 C C . PHE B 1 76 ? 14.172 14.677 15.299 1.00 26.42 73 PHE B C 1
ATOM 1482 O O . PHE B 1 76 ? 14.152 15.283 16.365 1.00 28.47 73 PHE B O 1
ATOM 1490 N N . ALA B 1 77 ? 15.191 14.747 14.449 1.00 27.64 74 ALA B N 1
ATOM 1491 C CA . ALA B 1 77 ? 16.386 15.516 14.778 1.00 27.38 74 ALA 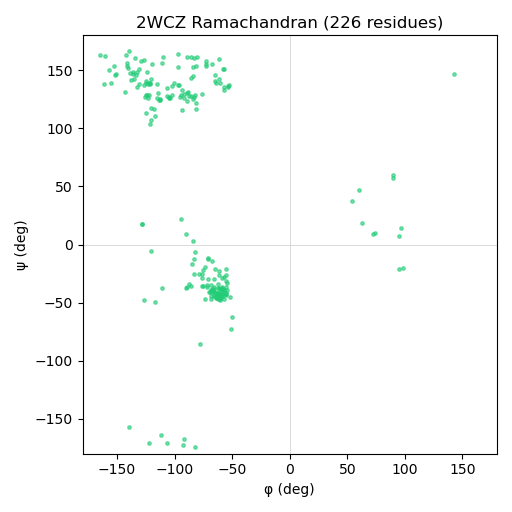B CA 1
ATOM 1492 C C . ALA B 1 77 ? 16.041 16.983 14.998 1.00 31.20 74 ALA B C 1
ATOM 1493 O O . ALA B 1 77 ? 16.534 17.614 15.931 1.00 29.12 74 ALA B O 1
ATOM 1495 N N . ARG B 1 78 ? 15.187 17.531 14.143 1.00 28.23 75 ARG B N 1
ATOM 1496 C CA . ARG B 1 78 ? 14.777 18.926 14.286 1.00 26.38 75 ARG B CA 1
ATOM 1497 C C . ARG B 1 78 ? 14.008 19.137 15.600 1.00 27.28 75 ARG B C 1
ATOM 1498 O O . ARG B 1 78 ? 14.220 20.124 16.316 1.00 31.93 75 ARG B O 1
ATOM 1506 N N . GLY B 1 79 ? 13.125 18.199 15.929 1.00 32.64 76 GLY B N 1
ATOM 1507 C CA . GLY B 1 79 ? 12.299 18.319 17.123 1.00 28.10 76 GLY B CA 1
ATOM 1508 C C . GLY B 1 79 ? 13.108 18.168 18.398 1.00 29.14 76 GLY B C 1
ATOM 1509 O O . GLY B 1 79 ? 12.913 18.901 19.368 1.00 31.48 76 GLY B O 1
ATOM 1510 N N . PHE B 1 80 ? 14.037 17.218 18.373 1.00 26.14 77 PHE B N 1
ATOM 1511 C CA . PHE B 1 80 ? 14.841 16.872 19.546 1.00 26.74 77 PHE B CA 1
ATOM 1512 C C . PHE B 1 80 ? 15.913 17.918 19.825 1.00 30.60 77 PHE B C 1
ATOM 1513 O O . PHE B 1 80 ? 16.233 18.205 20.987 1.00 29.98 77 PHE B O 1
ATOM 1521 N N . GLY B 1 81 ? 16.467 18.480 18.754 1.00 27.29 78 GLY B N 1
ATOM 1522 C CA . GLY B 1 81 ? 17.657 19.302 18.835 1.00 31.04 78 GLY B CA 1
ATOM 1523 C C . GLY B 1 81 ? 18.912 18.451 18.682 1.00 29.05 78 GLY B C 1
ATOM 1524 O O . GLY B 1 81 ? 19.785 18.429 19.560 1.00 30.94 78 GLY B O 1
ATOM 1525 N N . ALA B 1 82 ? 18.994 17.730 17.573 1.00 26.33 79 ALA B N 1
ATOM 1526 C CA . ALA B 1 82 ? 20.135 16.872 17.295 1.00 26.47 79 ALA B CA 1
ATOM 1527 C C . ALA B 1 82 ? 20.513 16.983 15.822 1.00 31.63 79 ALA B C 1
ATOM 1528 O O . ALA B 1 82 ? 19.746 17.494 15.005 1.00 29.27 79 ALA B O 1
ATOM 1530 N N . GLU B 1 83 ? 21.695 16.486 15.489 1.00 26.71 80 GLU B N 1
ATOM 1531 C CA . GLU B 1 83 ? 22.125 16.401 14.100 1.00 27.22 80 GLU B CA 1
ATOM 1532 C C . GLU B 1 83 ? 21.763 15.022 13.569 1.00 33.83 80 GLU B C 1
ATOM 1533 O O . GLU B 1 83 ? 22.021 14.018 14.228 1.00 30.54 80 GLU B O 1
ATOM 1539 N N . ALA B 1 84 ? 21.158 14.974 12.384 1.00 27.74 81 ALA B N 1
ATOM 1540 C CA . ALA B 1 84 ? 20.716 13.720 11.798 1.00 28.38 81 ALA B CA 1
ATOM 1541 C C . ALA B 1 84 ? 21.844 13.079 10.997 1.00 36.62 81 ALA B C 1
ATOM 1542 O O . ALA B 1 84 ? 22.461 13.716 10.137 1.00 28.37 81 ALA B O 1
ATOM 1544 N N . TYR B 1 85 ? 22.112 11.815 11.300 1.00 25.73 82 TYR B N 1
ATOM 1545 C CA . TYR B 1 85 ? 23.195 11.076 10.668 1.00 30.90 82 TYR B CA 1
ATOM 1546 C C . TYR B 1 85 ? 22.750 9.685 10.276 1.00 25.86 82 TYR B C 1
ATOM 1547 O O . TYR B 1 85 ? 21.952 9.063 10.970 1.00 24.76 82 TYR B O 1
ATOM 1556 N N . VAL B 1 86 ? 23.301 9.190 9.175 1.00 23.26 83 VAL B N 1
ATOM 1557 C CA . VAL B 1 86 ? 23.255 7.768 8.869 1.00 20.87 83 VAL B CA 1
ATOM 1558 C C . VAL B 1 86 ? 24.613 7.178 9.201 1.00 27.67 83 VAL B C 1
ATOM 1559 O O . VAL B 1 86 ? 25.638 7.691 8.770 1.00 27.50 83 VAL B O 1
ATOM 1563 N N . ALA B 1 87 ? 24.623 6.107 9.981 1.00 23.92 84 ALA B N 1
ATOM 1564 C CA . ALA B 1 87 ? 25.853 5.390 10.279 1.00 25.55 84 ALA B CA 1
ATOM 1565 C C . ALA B 1 87 ? 25.852 4.110 9.467 1.00 27.01 84 ALA B C 1
ATOM 1566 O O . ALA B 1 87 ? 24.889 3.347 9.510 1.00 27.98 84 ALA B O 1
ATOM 1568 N N . LEU B 1 88 ? 26.925 3.881 8.715 1.00 26.52 85 LEU B N 1
ATOM 1569 C CA . LEU B 1 88 ? 27.000 2.735 7.821 1.00 26.91 85 LEU B CA 1
ATOM 1570 C C . LEU B 1 88 ? 28.257 1.926 8.111 1.00 25.41 85 LEU B C 1
ATOM 1571 O O . LEU B 1 88 ? 29.362 2.466 8.136 1.00 32.57 85 LEU B O 1
ATOM 1576 N N . LYS B 1 89 ? 28.074 0.636 8.335 1.00 28.65 86 LYS B N 1
ATOM 1577 C CA . LYS B 1 89 ? 29.182 -0.276 8.557 1.00 32.91 86 LYS B CA 1
ATOM 1578 C C . LYS B 1 89 ? 29.276 -1.252 7.392 1.00 34.64 86 LYS B C 1
ATOM 1579 O O . LYS B 1 89 ? 28.298 -1.924 7.074 1.00 35.20 86 LYS B O 1
ATOM 1585 N N . LEU B 1 90 ? 30.443 -1.307 6.752 1.00 31.95 87 LEU B N 1
ATOM 1586 C CA . LEU B 1 90 ? 30.727 -2.294 5.717 1.00 30.73 87 LEU B CA 1
ATOM 1587 C C . LEU B 1 90 ? 31.766 -3.251 6.275 1.00 33.56 87 LEU B C 1
ATOM 1588 O O . LEU B 1 90 ? 32.521 -2.893 7.182 1.00 36.20 87 LEU B O 1
ATOM 1593 N N . PRO B 1 91 ? 31.820 -4.472 5.736 1.00 42.73 88 PRO B N 1
ATOM 1594 C CA . PRO B 1 91 ? 32.827 -5.424 6.217 1.00 49.04 88 PRO B CA 1
ATOM 1595 C C . PRO B 1 91 ? 34.246 -4.869 6.082 1.00 50.53 88 PRO B C 1
ATOM 1596 O O . PRO B 1 91 ? 34.598 -4.327 5.034 1.00 43.69 88 PRO B O 1
ATOM 1600 N N . ARG B 1 92 ? 35.041 -4.996 7.140 1.00 49.31 89 ARG B N 1
ATOM 1601 C CA . ARG B 1 92 ? 36.453 -4.625 7.096 1.00 57.97 89 ARG B CA 1
ATOM 1602 C C . ARG B 1 92 ? 36.668 -3.113 7.100 1.00 52.67 89 ARG B C 1
ATOM 1603 O O . ARG B 1 92 ? 37.784 -2.643 6.880 1.00 46.49 89 ARG B O 1
ATOM 1611 N N . LYS B 1 93 ? 35.608 -2.352 7.352 1.00 40.39 90 LYS B N 1
ATOM 1612 C CA . LYS B 1 93 ? 35.720 -0.897 7.391 1.00 46.00 90 LYS B CA 1
ATOM 1613 C C . LYS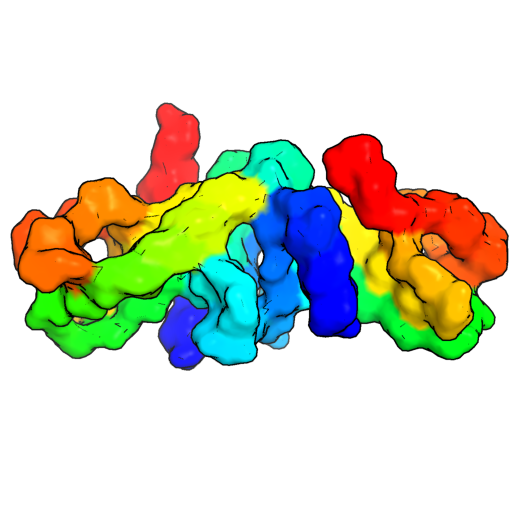 B 1 93 ? 35.212 -0.378 8.725 1.00 41.25 90 LYS B C 1
ATOM 1614 O O . LYS B 1 93 ? 34.307 -0.961 9.317 1.00 39.64 90 LYS B O 1
ATOM 1620 N N . LYS B 1 94 ? 35.792 0.721 9.192 1.00 47.62 91 LYS B N 1
ATOM 1621 C CA . LYS B 1 94 ? 35.298 1.381 10.390 1.00 49.20 91 LYS B CA 1
ATOM 1622 C C . LYS B 1 94 ? 33.923 1.964 10.110 1.00 48.20 91 LYS B C 1
ATOM 1623 O O . LYS B 1 94 ? 33.589 2.251 8.963 1.00 39.54 91 LYS B O 1
ATOM 1629 N N . TRP B 1 95 ? 33.128 2.149 11.157 1.00 40.87 92 TRP B N 1
ATOM 1630 C CA . TRP B 1 95 ? 31.863 2.855 11.018 1.00 35.65 92 TRP B CA 1
ATOM 1631 C C . TRP B 1 95 ? 32.086 4.202 10.350 1.00 41.44 92 TRP B C 1
ATOM 1632 O O . TRP B 1 95 ? 33.038 4.916 10.669 1.00 40.19 92 TRP B O 1
ATOM 1643 N N . ARG B 1 96 ? 31.195 4.539 9.426 1.00 33.67 93 ARG B N 1
ATOM 1644 C CA A ARG B 1 96 ? 31.228 5.830 8.754 0.65 34.50 93 ARG B CA 1
ATOM 1645 C CA B ARG B 1 96 ? 31.229 5.829 8.750 0.35 35.94 93 ARG B CA 1
ATOM 1646 C C . ARG B 1 96 ? 29.920 6.567 8.993 1.00 29.64 93 ARG B C 1
ATOM 1647 O O . ARG B 1 96 ? 28.845 5.969 8.939 1.00 30.25 93 ARG B O 1
ATOM 1662 N N . PHE B 1 97 ? 30.017 7.870 9.231 1.00 29.58 94 PHE B N 1
ATOM 1663 C CA . PHE B 1 97 ? 28.865 8.700 9.561 1.00 29.01 94 PHE B CA 1
ATOM 1664 C C . PHE B 1 97 ? 28.588 9.720 8.467 1.00 33.75 94 PHE B C 1
ATOM 1665 O O . PHE B 1 97 ? 29.481 10.454 8.044 1.00 32.71 94 PHE B O 1
ATOM 1673 N N . PHE B 1 98 ? 27.335 9.789 8.034 1.00 27.12 95 PHE B N 1
ATOM 1674 C CA . PHE B 1 98 ? 26.949 10.666 6.940 1.00 29.74 95 PHE B CA 1
ATOM 1675 C C . PHE B 1 98 ? 25.823 11.595 7.385 1.00 30.14 95 PHE B C 1
ATOM 1676 O O . PHE B 1 98 ? 24.705 11.143 7.652 1.00 27.02 95 PHE B O 1
ATOM 1684 N N . PRO B 1 99 ? 26.110 12.901 7.467 1.00 33.80 96 PRO B N 1
ATOM 1685 C CA . PRO B 1 99 ? 25.003 13.846 7.637 1.00 37.80 96 PRO B CA 1
ATOM 1686 C C . PRO B 1 99 ? 24.040 13.668 6.479 1.00 35.88 96 PRO B C 1
ATOM 1687 O O . PRO B 1 99 ? 24.461 13.269 5.391 1.00 31.84 96 PRO B O 1
ATOM 1691 N N . VAL B 1 100 ? 22.766 13.951 6.689 1.00 35.91 97 VAL B N 1
ATOM 1692 C CA . VAL B 1 100 ? 21.786 13.737 5.637 1.00 38.86 97 VAL B CA 1
ATOM 1693 C C . VAL B 1 100 ? 22.133 14.470 4.336 1.00 38.00 97 VAL B C 1
ATOM 1694 O O . VAL B 1 100 ? 21.807 13.983 3.256 1.00 36.58 97 VAL B O 1
ATOM 1698 N N . GLN B 1 101 ? 22.788 15.631 4.432 1.00 34.72 98 GLN B N 1
ATOM 1699 C CA . GLN B 1 101 ? 23.116 16.424 3.242 1.00 36.26 98 GLN B CA 1
ATOM 1700 C C . GLN B 1 101 ? 24.199 15.794 2.384 1.00 42.27 98 GLN B C 1
ATOM 1701 O O . GLN B 1 101 ? 24.456 16.249 1.272 1.00 44.08 98 GLN B O 1
ATOM 1707 N N . MET B 1 102 ? 24.862 14.775 2.918 1.00 32.47 99 MET B N 1
ATOM 1708 C CA . MET B 1 102 ? 25.837 14.014 2.152 1.00 34.17 99 MET B CA 1
ATOM 1709 C C . MET B 1 102 ? 25.165 13.010 1.238 1.00 32.11 99 MET B C 1
ATOM 1710 O O . MET B 1 102 ? 25.752 12.593 0.248 1.00 34.23 99 MET B O 1
ATOM 1715 N N . LEU B 1 103 ? 23.951 12.593 1.598 1.00 32.01 100 LEU B N 1
ATOM 1716 C CA . LEU B 1 103 ? 23.253 11.548 0.848 1.00 32.32 100 LEU B CA 1
ATOM 1717 C C . LEU B 1 103 ? 22.978 11.949 -0.591 1.00 35.92 100 LEU B C 1
ATOM 1718 O O . LEU B 1 103 ? 22.668 13.102 -0.890 1.00 42.58 100 LEU B O 1
ATOM 1723 N N . GLU B 1 104 ? 23.094 10.970 -1.480 1.00 34.52 101 GLU B N 1
ATOM 1724 C CA . GLU B 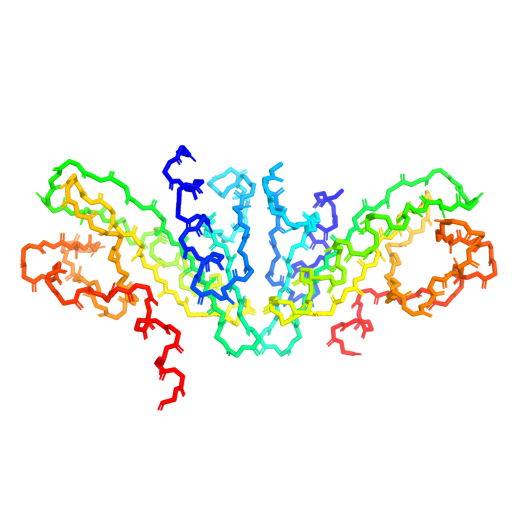1 104 ? 22.716 11.151 -2.868 1.00 37.28 101 GLU B CA 1
ATOM 1725 C C . GLU B 1 104 ? 21.207 10.962 -2.968 1.00 41.54 101 GLU B C 1
ATOM 1726 O O . GLU B 1 104 ? 20.653 9.981 -2.475 1.00 40.02 101 GLU B O 1
ATOM 1732 N N . ARG B 1 105 ? 20.538 11.926 -3.578 1.00 52.30 102 ARG B N 1
ATOM 1733 C CA . ARG B 1 105 ? 19.098 11.862 -3.743 1.00 59.07 102 ARG B CA 1
ATOM 1734 C C . ARG B 1 105 ? 18.784 11.246 -5.096 1.00 66.77 102 ARG B C 1
ATOM 1735 O O . ARG B 1 105 ? 19.136 11.809 -6.132 1.00 73.53 102 ARG B O 1
ATOM 1743 N N . THR B 1 106 ? 18.148 10.079 -5.092 1.00 58.20 103 THR B N 1
ATOM 1744 C CA . THR B 1 106 ? 17.663 9.486 -6.329 1.00 53.47 103 THR B CA 1
ATOM 1745 C C . THR B 1 106 ? 16.225 9.928 -6.568 1.00 60.99 103 THR B C 1
ATOM 1746 O O . THR B 1 106 ? 15.726 10.835 -5.902 1.00 58.34 103 THR B O 1
ATOM 1750 N N . GLU B 1 107 ? 15.560 9.270 -7.511 1.00 62.53 104 GLU B N 1
ATOM 1751 C CA . GLU B 1 107 ? 14.205 9.638 -7.899 1.00 69.37 104 GLU B CA 1
ATOM 1752 C C . GLU B 1 107 ? 13.288 9.783 -6.687 1.00 59.70 104 GLU B C 1
ATOM 1753 O O . GLU B 1 107 ? 12.762 10.862 -6.423 1.00 56.07 104 GLU B O 1
ATOM 1759 N N . LYS B 1 108 ? 13.095 8.690 -5.958 1.00 40.55 105 LYS B N 1
ATOM 1760 C CA . LYS B 1 108 ? 12.190 8.684 -4.819 1.00 50.54 105 LYS B CA 1
ATOM 1761 C C . LYS B 1 108 ? 12.902 8.309 -3.520 1.00 39.43 105 LYS B C 1
ATOM 1762 O O . LYS B 1 108 ? 12.298 8.356 -2.449 1.00 48.48 105 LYS B O 1
ATOM 1768 N N . ASN B 1 109 ? 14.176 7.942 -3.616 1.00 46.77 106 ASN B N 1
ATOM 1769 C CA . ASN B 1 109 ? 14.922 7.457 -2.454 1.00 42.55 106 ASN B CA 1
ATOM 1770 C C . ASN B 1 109 ? 16.173 8.284 -2.168 1.00 42.18 106 ASN B C 1
ATOM 1771 O O . ASN B 1 109 ? 16.395 9.341 -2.757 1.00 36.85 106 ASN B O 1
ATOM 1776 N N . PHE B 1 110 ? 16.990 7.772 -1.254 1.00 30.17 107 PHE B N 1
ATOM 1777 C CA . PHE B 1 110 ? 18.311 8.316 -0.973 1.00 31.75 107 PHE B CA 1
ATOM 1778 C C . PHE B 1 110 ? 19.302 7.171 -1.082 1.00 29.02 107 PHE B C 1
ATOM 1779 O O . PHE B 1 110 ? 18.927 6.011 -0.955 1.00 33.50 107 PHE B O 1
ATOM 1787 N N . LYS B 1 111 ? 20.569 7.494 -1.290 1.00 31.02 108 LYS B N 1
ATOM 1788 C CA . LYS B 1 111 ? 21.554 6.474 -1.575 1.00 26.13 108 LYS B CA 1
ATOM 1789 C C . LYS B 1 111 ? 22.938 6.868 -1.090 1.00 31.33 108 LYS B C 1
ATOM 1790 O O . LYS B 1 111 ? 23.295 8.046 -1.086 1.00 35.61 108 LYS B O 1
ATOM 1796 N N . ILE B 1 112 ? 23.706 5.866 -0.673 1.00 29.33 109 ILE B N 1
ATOM 1797 C CA . ILE B 1 112 ? 25.130 6.025 -0.441 1.00 30.42 109 ILE B CA 1
ATOM 1798 C C . ILE B 1 112 ? 25.823 5.029 -1.343 1.00 29.24 109 ILE B C 1
ATOM 1799 O O . ILE B 1 112 ? 25.815 3.827 -1.074 1.00 33.21 109 ILE B O 1
ATOM 1804 N N . ASP B 1 113 ? 26.395 5.527 -2.436 1.00 35.47 110 ASP B N 1
ATOM 1805 C CA . ASP B 1 113 ? 27.114 4.673 -3.379 1.00 36.69 110 ASP B CA 1
ATOM 1806 C C . ASP B 1 113 ? 28.630 4.881 -3.274 1.00 45.60 110 ASP B C 1
ATOM 1807 O O . ASP B 1 113 ? 29.108 5.571 -2.380 1.00 35.01 110 ASP B O 1
ATOM 1812 N N . GLU B 1 114 ? 29.384 4.303 -4.205 1.00 39.89 111 GLU B N 1
ATOM 1813 C CA . GLU B 1 114 ? 30.839 4.360 -4.133 1.00 35.33 111 GLU B CA 1
ATOM 1814 C C . GLU B 1 114 ? 31.361 5.788 -4.129 1.00 35.82 111 GLU B C 1
ATOM 1815 O O . GLU B 1 114 ? 32.434 6.059 -3.591 1.00 44.55 111 GLU B O 1
ATOM 1821 N N . SER B 1 115 ? 30.616 6.699 -4.745 1.00 40.05 112 SER B N 1
ATOM 1822 C CA . SER B 1 115 ? 31.067 8.081 -4.868 1.00 48.14 112 SER B CA 1
ATOM 1823 C C . SER B 1 115 ? 30.754 8.890 -3.614 1.00 40.29 112 SER B C 1
ATOM 1824 O O . SER B 1 115 ? 31.417 9.889 -3.331 1.00 40.69 112 SER B O 1
ATOM 1827 N N . VAL B 1 116 ? 29.737 8.462 -2.871 1.00 38.98 113 VAL B N 1
ATOM 1828 C CA . VAL B 1 116 ? 29.359 9.137 -1.627 1.00 40.49 113 VAL B CA 1
ATOM 1829 C C . VAL B 1 116 ? 30.165 8.627 -0.436 1.00 33.89 113 VAL B C 1
ATOM 1830 O O . VAL B 1 116 ? 30.509 9.393 0.469 1.00 35.24 113 VAL B O 1
ATOM 1834 N N . TYR B 1 117 ? 30.466 7.336 -0.443 1.00 31.84 114 TYR B N 1
ATOM 1835 C CA . TYR B 1 117 ? 31.043 6.670 0.723 1.00 34.88 114 TYR B CA 1
ATOM 1836 C C . TYR B 1 117 ? 32.333 7.322 1.225 1.00 38.01 114 TYR B C 1
ATOM 1837 O O . TYR B 1 117 ? 32.528 7.466 2.431 1.00 37.63 114 TYR B O 1
ATOM 1846 N N . PRO B 1 118 ? 33.225 7.725 0.306 1.00 41.76 115 PRO B N 1
ATOM 1847 C CA . PRO B 1 118 ? 34.473 8.383 0.718 1.00 36.63 115 PRO B CA 1
ATOM 1848 C C . PRO B 1 118 ? 34.274 9.616 1.599 1.00 31.75 115 PRO B C 1
ATOM 1849 O O . PRO B 1 118 ? 35.166 9.950 2.379 1.00 46.93 115 PRO B O 1
ATOM 1853 N N . LEU B 1 119 ? 33.131 10.285 1.479 1.00 37.33 116 LEU B N 1
ATOM 1854 C CA . LEU B 1 119 ? 32.864 11.498 2.256 1.00 34.53 116 LEU B CA 1
ATOM 1855 C C . LEU B 1 119 ? 32.577 11.213 3.729 1.00 34.43 116 LEU B C 1
ATOM 1856 O O . LEU B 1 119 ? 32.653 12.105 4.569 1.00 38.65 116 LEU B O 1
ATOM 1861 N N . GLY B 1 120 ? 32.208 9.979 4.034 1.00 30.86 117 GLY B N 1
ATOM 1862 C CA . GLY B 1 120 ? 31.796 9.630 5.383 1.00 27.11 117 GLY B CA 1
ATOM 1863 C C . GLY B 1 120 ? 32.801 9.991 6.468 1.00 33.27 117 GLY B C 1
ATOM 1864 O O . GLY B 1 120 ? 34.001 9.756 6.330 1.00 36.01 117 GLY B O 1
ATOM 1865 N N . LEU B 1 121 ? 32.295 10.554 7.559 1.00 34.29 118 LEU B N 1
ATOM 1866 C CA . LEU B 1 121 ? 33.127 10.924 8.700 1.00 35.88 118 LEU B CA 1
ATOM 1867 C C . LEU B 1 121 ? 33.385 9.715 9.574 1.00 46.23 118 LEU B C 1
ATOM 1868 O O . LEU B 1 121 ? 32.591 8.783 9.611 1.00 38.92 118 LEU B O 1
ATOM 1873 N N . GLU B 1 122 ? 34.497 9.729 10.292 1.00 49.16 119 GLU B N 1
ATOM 1874 C CA . GLU B 1 122 ? 34.706 8.728 11.318 1.00 45.67 119 GLU B CA 1
ATOM 1875 C C . GLU B 1 122 ? 34.287 9.343 12.648 1.00 41.68 119 GLU B C 1
ATOM 1876 O O . GLU B 1 122 ? 34.107 10.561 12.753 1.00 38.57 119 GLU B O 1
ATOM 1882 N N . ILE B 1 123 ? 34.082 8.508 13.656 1.00 45.52 120 ILE B N 1
ATOM 1883 C CA . ILE B 1 123 ? 33.436 8.975 14.874 1.00 50.69 120 ILE B CA 1
ATOM 1884 C C . ILE B 1 123 ? 34.197 10.146 15.505 1.00 47.22 120 ILE B C 1
ATOM 1885 O O . ILE B 1 123 ? 33.587 11.105 15.986 1.00 39.26 120 ILE B O 1
ATOM 1890 N N . ALA B 1 124 ? 35.526 10.079 15.468 1.00 51.93 121 ALA B N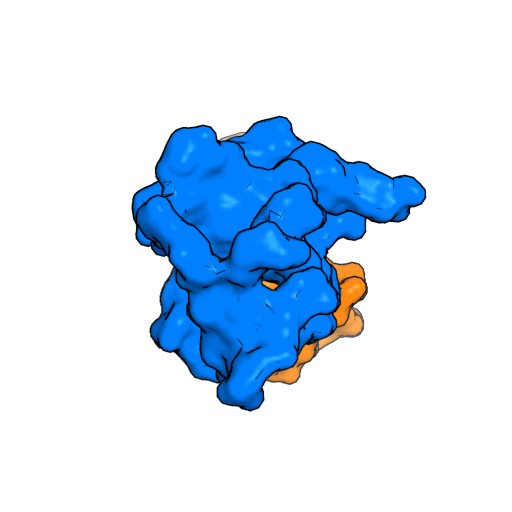 1
ATOM 1891 C CA . ALA B 1 124 ? 36.369 11.130 16.035 1.00 66.80 121 ALA B CA 1
ATOM 1892 C C . AL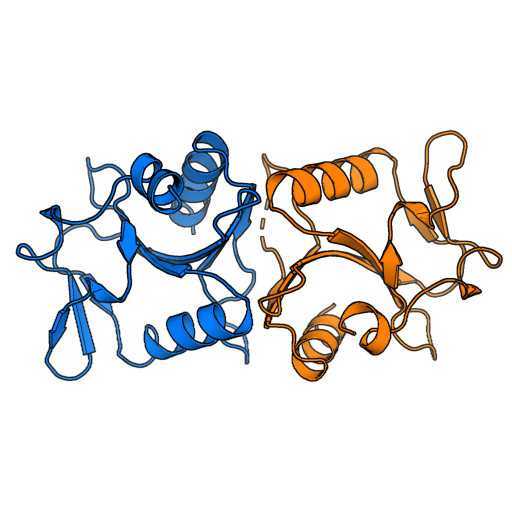A B 1 124 ? 36.026 12.503 15.469 1.00 60.77 121 ALA B C 1
ATOM 1893 O O . ALA B 1 124 ? 36.024 13.498 16.189 1.00 49.28 121 ALA B O 1
ATOM 1895 N N . GLU B 1 125 ? 35.742 12.553 14.173 1.00 55.44 122 GLU B N 1
ATOM 1896 C CA . GLU B 1 125 ? 35.451 13.815 13.505 1.00 53.77 122 GLU B CA 1
ATOM 1897 C C . GLU B 1 125 ? 34.083 14.347 13.931 1.00 55.83 122 GLU B C 1
ATOM 1898 O O . GLU B 1 125 ? 33.894 15.553 14.088 1.00 52.56 122 GLU B O 1
ATOM 1904 N N . VAL B 1 126 ? 33.132 13.440 14.124 1.00 47.92 123 VAL B N 1
ATOM 1905 C CA . VAL B 1 126 ? 31.785 13.817 14.536 1.00 52.62 123 VAL B CA 1
ATOM 1906 C C . VAL B 1 126 ? 31.803 14.508 15.899 1.00 57.76 123 VAL B C 1
ATOM 1907 O O . VAL B 1 126 ? 31.094 15.492 16.115 1.00 53.79 123 VAL B O 1
ATOM 1911 N N . ALA B 1 127 ? 32.621 13.992 16.812 1.00 56.50 124 ALA B N 1
ATOM 1912 C CA . ALA B 1 127 ? 32.728 14.544 18.159 1.00 62.33 124 ALA B CA 1
ATOM 1913 C C . ALA B 1 127 ? 33.489 15.869 18.159 1.00 70.15 124 ALA B C 1
ATOM 1914 O O . ALA B 1 127 ? 33.063 16.843 18.781 1.00 66.91 124 ALA B O 1
ATOM 1916 N N . GLY B 1 128 ? 34.620 15.892 17.463 1.00 67.98 125 GLY B N 1
ATOM 1917 C CA . GLY B 1 128 ? 35.457 17.075 17.396 1.00 81.84 125 GLY B CA 1
ATOM 1918 C C . GLY B 1 128 ? 36.350 17.061 16.173 1.00 88.07 125 GLY B C 1
ATOM 1919 O O . GLY B 1 128 ? 35.882 17.263 15.053 1.00 88.04 125 GLY B O 1
#

Nearest PDB structures (foldseek):
  2wcz-assembly1_B  TM=1.009E+00  e=6.240E-25  Archaeoglobus fulgidus
  2wcw-assembly1_B  TM=9.996E-01  e=4.915E-23  Archaeoglobus fulgidus
  2wcw-assembly2_C  TM=1.000E+00  e=5.240E-23  Archaeoglobus fulgidus
  2wcz-assembly1_A  TM=1.003E+00  e=4.361E-22  Archaeoglobus fulgidus
  2eo0-assembly2_A  TM=8.627E-01  e=1.346E-10  Sulfurisphaera tokodaii str. 7

Solvent-accessible surface area: 11897 Å² total; per-residue (Å²): 106,189,88,30,123,60,0,18,55,57,0,54,140,33,51,2,2,3,2,33,7,27,22,24,80,120,34,118,47,23,22,0,18,0,0,0,0,39,38,142,4,25,0,0,0,17,15,37,39,90,154,129,32,40,0,139,3,50,18,91,40,8,98,73,1,64,77,0,5,209,32,0,22,20,71,12,1,0,0,0,38,16,40,226,87,126,12,33,0,0,21,40,175,50,12,68,148,40,156,170,57,26,46,0,29,120,80,14,17,81,110,6,30,66,24,66,84,2,24,41,107,118,173,50,160,69,0,12,60,49,0,56,145,35,50,1,2,2,3,43,25,57,115,121,46,30,52,3,39,0,0,0,0,45,42,206,18,25,0,0,0,22,17,34,100,96,173,132,22,56,0,125,2,54,20,100,40,5,100,83,4,52,57,0,5,168,32,0,22,20,86,17,14,1,0,0,47,17,68,235,90,119,12,40,0,0,36,15,165,42,13,78,183,28,167,152,55,12,46,0,27,131,79,4,17,88,96,8,43,49,19,70,92,15,28,89

CATH classification: 3.40.1350.10

Foldseek 3Di:
DVVLVVVCVVQVVLQKNKDADPCCVPDPALAAGMWIDNPQAIEREHEEEDQADKDWFFPVNLVSQVVVCVVVVHFYWYWYDYPPDAIFIGGSVLWDCDPNTTIDGPVRRVVTHHSNVSVVVSD/DVVVCVVQVVLQWNKDADDDPAQAAGMWIDNPPAIEGEHEEEDQADKDKAFPVNQVSQVVCCVVVVHFYWYWYDYPPDAIFIDGPVLWPDDDGITIQGPVSRVVTDHSNVVVD

Organism: Archaeoglobus fulgidus (strain ATCC 49558 / DSM 4304 / JCM 9628 / NBRC 100126 / VC-16) (NCBI:txid224325)

Sequence (236 aa):
TRFERDLLVELWKAGFAAIRVAGSGVSPFPCPDIVAGNGRTYLAIEVKMMRKELPLYLSADEEVEQLVTFARGFGAEAYVALKLPRKKWRRFFPVQMLERTEKNFKIDESVYPLGLEIAEVAGKFFERDLLVELWKAGFAAIRVASPFPCPDIVAGNGRTYLAIEVKMRKELPLYLSADEVEQLVTFARGFGAEAYVALKLPRKKWRRFFPVQMLERTEKNFKIDESVYPLGLEIAEVAG

Radius of gyration: 19.01 Å; Cα contacts (8 Å, |Δi|>4): 479; chains: 2; bounding box: 42×37×63 Å

InterPro domains:
  IPR002732 Holliday junction resolvase Hjc [PF01870] (7-98)
  IPR011335 Restriction endonuclease type II-like [SSF52980] (5-131)
  IPR011856 tRNA endonuclease-like domain superfamily [G3DSA:3.40.1350.10] (1-136)
  IPR014428 Crossover junction endodeoxyribonuclease Hjc, archaeal [MF_01490] (1-132)
  IPR014428 Crossover junction endodeoxyribonuclease Hjc, archaeal [NF040854] (1-131)
  IPR014428 Crossover junction endodeoxyribonuclease Hjc, archaeal [PIRSF004985] (1-133)
  IPR014428 Crossover junction endodeoxyribonuclease Hjc, archaeal [PTHR39651] (2-130)
  IPR014428 Crossover junction endodeoxyribonuclease Hjc, archaeal [cd00523] (1-126)

B-factor: mean 42.22, std 24.75, range [14.82, 180.99]

Secondary structure (DSSP, 8-state):
-HHHHHHHHHHHHTT-EEEEBTTSTTSSS---SEEEE-SS-EEEEEEEE-SSSPEEE-HHHHHHHHHHHHHHT-EEEEEEE-TTS--EEEEGGGSEEETTEEEE-TTTGGGPBPHHHHHHTT-/-HHHHHHHHHTT-EEEEB---S---SEEEE-SS-EEEEEEEE-SSSPEEEEHHHHHHHHHHHHHHT-EEEEEEE-TTS--EEEEGGGSEE-SSEEEE-TTTGGGPBPHHHHH-